Protein 7M95 (pdb70)

Organism: Bos taurus (NCBI:txid9913)

GO terms:
  GO:0015485 cholesterol binding (F, IDA)

Radius of gyration: 21.33 Å; Cα contacts (8 Å, |Δi|>4): 398; chains: 2; bounding box: 58×34×54 Å

Secondary structure (DSSP, 8-state):
-HHHHHHHHHHHHHHHHHHHHHHTGGGTTS-GGGS-HHHHHHHHHHHHHHT-SSSSS--HHHHHHHHHIIIIIHHHHHHHHHHHHH---GGGHHHHHHHHHHHHHHHHHHHHHHHHS--SS-TTTTT-S--SHHHHHHHHHHHTHHHHHHHHHHHHHHH-STT-/----HHHHHHHHHHHHHHHHHHHHHHTGGGGTS-GGGS-HHHHHHHHHHHHHHT-SSSSS--HHHHHHHHHIIIIIHHHHHHHHHHHHH---GGGHHHHHHHHHHHHHHHHHHHHHHHHS--STTSTTTT-S--SHHHHHHHHHHHTHHHHHHHHHHHHHHH-TTT-

Structure (mmCIF, N/CA/C/O backbone):
data_7M95
#
_entry.id   7M95
#
_cell.length_a   55.368
_cell.length_b   61.539
_cell.length_c   110.411
_cell.angle_alpha   90.000
_cell.angle_beta   90.000
_cell.angle_gamma   90.000
#
_symmetry.space_group_name_H-M   'P 21 21 21'
#
loop_
_entity.id
_entity.type
_entity.pdbx_description
1 polymer 'Sigma intracellular receptor 2'
2 non-polymer 3-[1-(3-phenylpropyl)-1,2,3,6-tetrahydropyridin-4-yl]-1H-pyrrolo[2,3-b]pyridine
3 non-polymer CHOLESTEROL
4 non-polymer '(2R)-2,3-dihydroxypropyl (9Z)-octadec-9-enoate'
5 water water
#
loop_
_atom_site.group_PDB
_atom_site.id
_atom_site.type_symbol
_atom_site.label_atom_id
_atom_site.label_alt_id
_atom_site.label_comp_id
_atom_site.label_asym_id
_atom_site.label_entity_id
_atom_site.label_seq_id
_atom_site.pdbx_PDB_ins_code
_atom_site.Cartn_x
_atom_site.Cartn_y
_atom_site.Cartn_z
_atom_site.occupancy
_atom_site.B_iso_or_equiv
_atom_site.auth_seq_id
_atom_site.auth_comp_id
_atom_site.auth_asym_id
_atom_site.auth_atom_id
_atom_site.pdbx_PDB_model_num
ATOM 1 N N . GLY A 1 11 ? -10.08468 0.66631 46.67030 1.000 56.98785 5 GLY A N 1
ATOM 2 C CA . GLY A 1 11 ? -8.69220 0.30612 46.86430 1.000 65.31721 5 GLY A CA 1
ATOM 3 C C . GLY A 1 11 ? -7.89639 0.33017 45.57471 1.000 63.92204 5 GLY A C 1
ATOM 4 O O . GLY A 1 11 ? -8.06352 -0.53753 44.71645 1.000 72.16892 5 GLY A O 1
ATOM 5 N N . ALA A 1 12 ? -7.01841 1.32705 45.44669 1.000 63.22813 6 ALA A N 1
ATOM 6 C CA . ALA A 1 12 ? -6.28020 1.51777 44.20207 1.000 67.10540 6 ALA A CA 1
ATOM 7 C C . ALA A 1 12 ? -5.37334 0.33212 43.90217 1.000 65.15538 6 ALA A C 1
ATOM 8 O O . ALA A 1 12 ? -5.18844 -0.03685 42.73590 1.000 60.50373 6 ALA A O 1
ATOM 10 N N . ARG A 1 13 ? -4.79361 -0.27798 44.93913 1.000 62.27305 7 ARG A N 1
ATOM 11 C CA . ARG A 1 13 ? -3.99942 -1.48379 44.73023 1.000 64.26277 7 ARG A CA 1
ATOM 12 C C . ARG A 1 13 ? -4.86245 -2.60445 44.17502 1.000 62.25635 7 ARG A C 1
ATOM 13 O O . ARG A 1 13 ? -4.45598 -3.31890 43.25170 1.000 58.66638 7 ARG A O 1
ATOM 18 N N . ARG A 1 14 ? -6.06794 -2.76174 44.72272 1.000 61.23736 8 ARG A N 1
ATOM 19 C CA . ARG A 1 14 ? -6.97009 -3.80650 44.26026 1.000 57.91104 8 ARG A CA 1
ATOM 20 C C . ARG A 1 14 ? -7.53342 -3.48930 42.88001 1.000 53.37688 8 ARG A C 1
ATOM 21 O O . ARG A 1 14 ? -7.87035 -4.40531 42.12106 1.000 55.09559 8 ARG A O 1
ATOM 29 N N . GLY A 1 15 ? -7.66341 -2.20432 42.54589 1.000 51.38879 9 GLY A N 1
ATOM 30 C CA . GLY A 1 15 ? -8.16182 -1.84401 41.22916 1.000 50.24407 9 GLY A CA 1
ATOM 31 C C . GLY A 1 15 ? -7.20529 -2.23617 40.12157 1.000 52.90289 9 GLY A C 1
ATOM 32 O O . GLY A 1 15 ? -7.62404 -2.73135 39.07201 1.000 48.85128 9 GLY A O 1
ATOM 33 N N . LEU A 1 16 ? -5.90534 -2.02514 40.33777 1.000 48.21568 10 LEU A N 1
ATOM 34 C CA . LEU A 1 16 ? -4.91598 -2.46260 39.36055 1.000 45.43497 10 LEU A CA 1
ATOM 35 C C . LEU A 1 16 ? -4.88618 -3.98235 39.26187 1.000 46.39411 10 LEU A C 1
ATOM 36 O O . LEU A 1 16 ? -4.74727 -4.53770 38.16584 1.000 46.43116 10 LEU A O 1
ATOM 41 N N . GLU A 1 17 ? -5.03362 -4.67382 40.39682 1.000 43.98308 11 GLU A N 1
ATOM 42 C CA . GLU A 1 17 ? -5.00515 -6.13201 40.38716 1.000 44.91552 11 GLU A CA 1
ATOM 43 C C . GLU A 1 17 ? -6.19412 -6.70891 39.62992 1.000 48.99486 11 GLU A C 1
ATOM 44 O O . GLU A 1 17 ? -6.05779 -7.71803 38.92869 1.000 48.24232 11 GLU A O 1
ATOM 50 N N . TRP A 1 18 ? -7.37096 -6.09180 39.75965 1.000 51.86611 12 TRP A N 1
ATOM 51 C CA . TRP A 1 18 ? -8.50809 -6.52607 38.95256 1.000 51.67821 12 TRP A CA 1
ATOM 52 C C . TRP A 1 18 ? -8.27231 -6.24139 37.47455 1.000 49.28117 12 TRP A C 1
ATOM 53 O O . TRP A 1 18 ? -8.60906 -7.06481 36.61685 1.000 51.05911 12 TRP A O 1
ATOM 64 N N . PHE A 1 19 ? -7.68650 -5.08317 37.15945 1.000 48.47871 13 PHE A N 1
ATOM 65 C CA . PHE A 1 19 ? -7.34203 -4.77405 35.77487 1.000 52.80677 13 PHE A CA 1
ATOM 66 C C . PHE A 1 19 ? -6.33278 -5.77533 35.22404 1.000 47.35533 13 PHE A C 1
ATOM 67 O O . PHE A 1 19 ? -6.51409 -6.32111 34.12726 1.000 47.79136 13 PHE A O 1
ATOM 75 N N . LEU A 1 20 ? -5.25492 -6.03052 35.97294 1.000 44.99410 14 LEU A N 1
ATOM 76 C CA . LEU A 1 20 ? -4.27212 -7.02071 35.54133 1.000 47.34031 14 LEU A CA 1
ATOM 77 C C . LEU A 1 20 ? -4.90071 -8.40366 35.42138 1.000 43.66368 14 LEU A C 1
ATOM 78 O O . LEU A 1 20 ? -4.54923 -9.17606 34.52103 1.000 41.01036 14 LEU A O 1
ATOM 83 N N . GLY A 1 21 ? -5.84849 -8.72243 36.30779 1.000 43.13042 15 GLY A N 1
ATOM 84 C CA . GLY A 1 21 ? -6.53944 -9.99901 36.21265 1.000 41.26892 15 GLY A CA 1
ATOM 85 C C . GLY A 1 21 ? -7.30131 -10.15074 34.91109 1.000 42.54933 15 GLY A C 1
ATOM 86 O O . GLY A 1 21 ? -7.22729 -11.19006 34.25247 1.000 43.62729 15 GLY A O 1
ATOM 87 N N . PHE A 1 22 ? -8.04614 -9.11335 34.52220 1.000 39.45988 16 PHE A N 1
ATOM 88 C CA . PHE A 1 22 ? -8.77480 -9.16024 33.25665 1.000 40.89971 16 PHE A CA 1
ATOM 89 C C . PHE A 1 22 ? -7.85230 -9.02861 32.04891 1.000 38.73181 16 PHE A C 1
ATOM 90 O O . PHE A 1 22 ? -8.21627 -9.47806 30.95826 1.000 39.74669 16 PHE A O 1
ATOM 98 N N . TYR A 1 23 ? -6.67966 -8.40904 32.21650 1.000 35.40692 17 TYR A N 1
ATOM 99 C CA . TYR A 1 23 ? -5.68857 -8.38885 31.14459 1.000 39.48789 17 TYR A CA 1
ATOM 100 C C . TYR A 1 23 ? -5.20673 -9.79947 30.81642 1.000 38.08628 17 TYR A C 1
ATOM 101 O O . TYR A 1 23 ? -5.16980 -10.19933 29.64595 1.000 42.90366 17 TYR A O 1
ATOM 110 N N . PHE A 1 24 ? -4.84680 -10.57428 31.84395 1.000 36.28596 18 PHE A N 1
ATOM 111 C CA . PHE A 1 24 ? -4.32230 -11.91507 31.61047 1.000 37.97181 18 PHE A CA 1
ATOM 112 C C . PHE A 1 24 ? -5.41271 -12.88732 31.18239 1.000 41.48060 18 PHE A C 1
ATOM 113 O O . PHE A 1 24 ? -5.14487 -13.81465 30.40940 1.000 38.07028 18 PHE A O 1
ATOM 121 N N . LEU A 1 25 ? -6.64076 -12.69656 31.65973 1.000 40.44800 19 LEU A N 1
ATOM 122 C CA . LEU A 1 25 ? -7.72922 -13.57043 31.23571 1.000 44.32765 19 LEU A CA 1
ATOM 123 C C . LEU A 1 25 ? -8.06010 -13.34533 29.76636 1.000 45.24405 19 LEU A C 1
ATOM 124 O O . LEU A 1 25 ? -8.21276 -14.30276 28.99741 1.000 44.53667 19 LEU A O 1
ATOM 129 N N . SER A 1 26 ? -8.15994 -12.07854 29.35780 1.000 39.84487 20 SER A N 1
ATOM 130 C CA . SER A 1 26 ? -8.48711 -11.76689 27.97253 1.000 43.26385 20 SER A CA 1
ATOM 131 C C . SER A 1 26 ? -7.36456 -12.17112 27.02841 1.000 45.28471 20 SER A C 1
ATOM 132 O O . SER A 1 26 ? -7.61188 -12.41887 25.84332 1.000 46.42198 20 SER A O 1
ATOM 135 N N . HIS A 1 27 ? -6.12975 -12.24162 27.53513 1.000 39.31270 21 HIS A N 1
ATOM 136 C CA . HIS A 1 27 ? -4.99245 -12.57444 26.68698 1.000 41.37597 21 HIS A CA 1
ATOM 137 C C . HIS A 1 27 ? -5.11384 -13.98150 26.12396 1.000 42.15100 21 HIS A C 1
ATOM 138 O O . HIS A 1 27 ? -4.67440 -14.23443 24.99659 1.000 41.29600 21 HIS A O 1
ATOM 145 N N . ILE A 1 28 ? -5.71258 -14.89784 26.88100 1.000 39.44653 22 ILE A N 1
ATOM 146 C CA . ILE A 1 28 ? -5.80843 -16.30238 26.49045 1.000 39.29164 22 ILE A CA 1
ATOM 147 C C . ILE A 1 28 ? -6.55305 -16.43310 25.16023 1.000 45.00879 22 ILE A C 1
ATOM 148 O O . ILE A 1 28 ? -5.96720 -16.95188 24.20149 1.000 42.48829 22 ILE A O 1
ATOM 153 N N . PRO A 1 29 ? -7.80618 -15.97137 25.02354 1.000 44.65680 23 PRO A N 1
ATOM 154 C CA . PRO A 1 29 ? -8.44348 -16.05526 23.69850 1.000 42.87419 23 PRO A CA 1
ATOM 155 C C . PRO A 1 29 ? -7.75231 -15.22105 22.63233 1.000 44.64339 23 PRO A C 1
ATOM 156 O O . PRO A 1 29 ? -7.72811 -15.63496 21.46456 1.000 45.24693 23 PRO A O 1
ATOM 160 N N . ILE A 1 30 ? -7.18908 -14.06152 22.99120 1.000 39.02259 24 ILE A N 1
ATOM 161 C CA . ILE A 1 30 ? -6.50822 -13.23052 21.99713 1.000 41.02672 24 ILE A CA 1
ATOM 162 C C . ILE A 1 30 ? -5.31148 -13.96630 21.42073 1.000 41.40074 24 ILE A C 1
ATOM 163 O O . ILE A 1 30 ? -5.03500 -13.88857 20.21851 1.000 41.03859 24 ILE A O 1
ATOM 168 N N . THR A 1 31 ? -4.57754 -14.69939 22.26221 1.000 40.33924 25 THR A N 1
ATOM 169 C CA . THR A 1 31 ? -3.42817 -15.44892 21.77186 1.000 44.35936 25 THR A CA 1
ATOM 170 C C . THR A 1 31 ? -3.86693 -16.62477 20.90481 1.000 45.07516 25 THR A C 1
ATOM 171 O O . THR A 1 31 ? -3.36267 -16.81082 19.79085 1.000 46.18029 25 THR A O 1
ATOM 175 N N . LEU A 1 32 ? -4.82634 -17.41736 21.38937 1.000 43.99064 26 LEU A N 1
ATOM 176 C CA . LEU A 1 32 ? -5.16343 -18.66399 20.71105 1.000 45.70744 26 LEU A CA 1
ATOM 177 C C . LEU A 1 32 ? -5.94042 -18.42340 19.42017 1.000 43.15317 26 LEU A C 1
ATOM 178 O O . LEU A 1 32 ? -5.72002 -19.11879 18.42141 1.000 44.27848 26 LEU A O 1
ATOM 183 N N . LEU A 1 33 ? -6.84954 -17.45245 19.41136 1.000 41.40423 27 LEU A N 1
ATOM 184 C CA . LEU A 1 33 ? -7.73930 -17.27722 18.27249 1.000 42.69541 27 LEU A CA 1
ATOM 185 C C . LEU A 1 33 ? -7.25902 -16.22816 17.27622 1.000 43.14553 27 LEU A C 1
ATOM 186 O O . LEU A 1 33 ? -7.81938 -16.14864 16.17913 1.000 49.72713 27 LEU A O 1
ATOM 191 N N . MET A 1 34 ? -6.23580 -15.44077 17.60860 1.000 44.38562 28 MET A N 1
ATOM 192 C CA . MET A 1 34 ? -5.85993 -14.33576 16.73415 1.000 49.37884 28 MET A CA 1
ATOM 193 C C . MET A 1 34 ? -4.35520 -14.23634 16.51209 1.000 48.75127 28 MET A C 1
ATOM 194 O O . MET A 1 34 ? -3.89580 -14.21030 15.36609 1.000 51.22486 28 MET A O 1
ATOM 199 N N . ASP A 1 35 ? -3.57435 -14.17788 17.59506 1.000 44.91349 29 ASP A N 1
ATOM 200 C CA . ASP A 1 35 ? -2.13806 -13.93579 17.45262 1.000 45.78743 29 ASP A CA 1
ATOM 201 C C . ASP A 1 35 ? -1.41836 -15.10757 16.79624 1.000 45.51842 29 ASP A C 1
ATOM 202 O O . ASP A 1 35 ? -0.42950 -14.90255 16.08429 1.000 47.18790 29 ASP A O 1
ATOM 207 N N . LEU A 1 36 ? -1.89304 -16.33336 17.01471 1.000 47.31198 30 LEU A N 1
ATOM 208 C CA . LEU A 1 36 ? -1.19273 -17.52910 16.56017 1.000 47.47776 30 LEU A CA 1
ATOM 209 C C . LEU A 1 36 ? -1.69363 -18.03828 15.21738 1.000 48.72910 30 LEU A C 1
ATOM 210 O O . LEU A 1 36 ? -1.46419 -19.20622 14.88227 1.000 48.24273 30 LEU A O 1
ATOM 215 N N . GLN A 1 37 ? -2.36774 -17.18878 14.43561 1.000 51.11741 31 GLN A N 1
ATOM 216 C CA . GLN A 1 37 ? -2.84094 -17.61780 13.12046 1.000 50.53534 31 GLN A CA 1
ATOM 217 C C . GLN A 1 37 ? -1.67929 -17.94695 12.18955 1.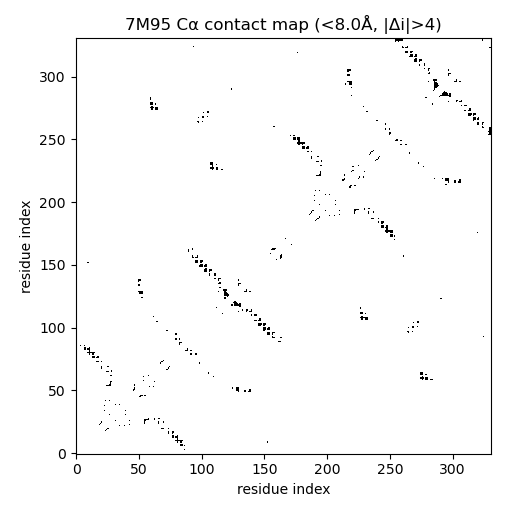000 49.70227 31 GLN A C 1
ATOM 218 O O . GLN A 1 37 ? -1.80855 -18.81299 11.31895 1.000 62.73856 31 GLN A O 1
ATOM 224 N N . GLY A 1 38 ? -0.53809 -17.27082 12.35472 1.000 46.71028 32 GLY A N 1
ATOM 225 C CA . GLY A 1 38 ? 0.59408 -17.53230 11.48736 1.000 48.91067 32 GLY A CA 1
ATOM 226 C C . GLY A 1 38 ? 1.43550 -18.71024 11.92541 1.000 55.83782 32 GLY A C 1
ATOM 227 O O . GLY A 1 38 ? 2.10724 -19.33479 11.09893 1.000 59.01609 32 GLY A O 1
ATOM 228 N N . VAL A 1 39 ? 1.41633 -19.03073 13.21648 1.000 55.58515 33 VAL A N 1
ATOM 229 C CA . VAL A 1 39 ? 2.20547 -20.14693 13.73268 1.000 58.02471 33 VAL A CA 1
ATOM 230 C C . VAL A 1 39 ? 1.42696 -21.45539 13.65254 1.000 56.54081 33 VAL A C 1
ATOM 231 O O . VAL A 1 39 ? 1.98209 -22.49385 13.28069 1.000 58.28410 33 VAL A O 1
ATOM 235 N N . LEU A 1 40 ? 0.13810 -21.42836 13.98711 1.000 55.70998 34 LEU A N 1
ATOM 236 C CA . LEU A 1 40 ? -0.67725 -22.63335 14.04191 1.000 55.36979 34 LEU A CA 1
ATOM 237 C C . LEU A 1 40 ? -1.35112 -22.90070 12.69815 1.000 58.34891 34 LEU A C 1
ATOM 238 O O . LEU A 1 40 ? -1.50660 -21.99537 11.87421 1.000 65.30931 34 LEU A O 1
ATOM 243 N N . PRO A 1 41 ? -1.74888 -24.14821 12.44429 1.000 56.11031 35 PRO A N 1
ATOM 244 C CA . PRO A 1 41 ? -2.25724 -24.50391 11.11313 1.000 48.73912 35 PRO A CA 1
ATOM 245 C C . PRO A 1 41 ? -3.64621 -23.95221 10.83106 1.000 50.90317 35 PRO A C 1
ATOM 246 O O . PRO A 1 41 ? -4.48908 -23.81433 11.72146 1.000 50.91336 35 PRO A O 1
ATOM 250 N N . ARG A 1 42 ? -3.87673 -23.66609 9.54504 1.000 57.64971 36 ARG A N 1
ATOM 251 C CA . ARG A 1 42 ? -5.13268 -23.06809 9.09770 1.000 53.86815 36 ARG A CA 1
ATOM 252 C C . ARG A 1 42 ? -6.33130 -23.93918 9.44547 1.000 57.99520 36 ARG A C 1
ATOM 253 O O . ARG A 1 42 ? -7.35693 -23.43562 9.91741 1.000 56.44759 36 ARG A O 1
ATOM 261 N N . ASP A 1 43 ? -6.22009 -25.25124 9.22408 1.000 61.58278 37 ASP A N 1
ATOM 262 C CA . ASP A 1 43 ? -7.37376 -26.13126 9.37957 1.000 58.64937 37 ASP A CA 1
ATOM 263 C C . ASP A 1 43 ? -7.82769 -26.25613 10.83024 1.000 58.83138 37 ASP A C 1
ATOM 264 O O . ASP A 1 43 ? -8.95856 -26.68900 11.07550 1.000 55.02102 37 ASP A O 1
ATOM 269 N N . LEU A 1 44 ? -6.97597 -25.89488 11.79548 1.000 53.17818 38 LEU A N 1
ATOM 270 C CA . LEU A 1 44 ? -7.42408 -25.83057 13.18549 1.000 51.10219 38 LEU A CA 1
ATOM 271 C C . LEU A 1 44 ? -8.52115 -24.79315 13.37567 1.000 50.65069 38 LEU A C 1
ATOM 272 O O . LEU A 1 44 ? -9.37017 -24.93956 14.26137 1.000 50.32737 38 LEU A O 1
ATOM 277 N N . TYR A 1 45 ? -8.51235 -23.74221 12.57270 1.000 46.53896 39 TYR A N 1
ATOM 278 C CA . TYR A 1 45 ? -9.43450 -22.64386 12.79709 1.000 48.99310 39 TYR A CA 1
ATOM 279 C C . TYR A 1 45 ? -10.65437 -22.77308 11.89995 1.000 52.12099 39 TYR A C 1
ATOM 280 O O . TYR A 1 45 ? -10.51082 -23.06280 10.70316 1.000 51.57061 39 TYR A O 1
ATOM 289 N N . PRO A 1 46 ? -11.85535 -22.56645 12.43529 1.000 49.85723 40 PRO A N 1
ATOM 290 C CA . PRO A 1 46 ? -13.04793 -22.53875 11.58209 1.000 49.72902 40 PRO A CA 1
ATOM 291 C C . PRO A 1 46 ? -12.99487 -21.37379 10.60621 1.000 60.61325 40 PRO A C 1
ATOM 292 O O . PRO A 1 46 ? -12.24300 -20.41058 10.78099 1.000 59.75568 40 PRO A O 1
ATOM 296 N N . VAL A 1 47 ? -13.81778 -21.47472 9.56024 1.000 55.67893 41 VAL A N 1
ATOM 297 C CA . VAL A 1 47 ? -13.80905 -20.47027 8.50268 1.000 54.62782 41 VAL A CA 1
ATOM 298 C C . VAL A 1 47 ? -14.24540 -19.10887 9.03207 1.000 56.56616 41 VAL A C 1
ATOM 299 O O . VAL A 1 47 ? -13.75863 -18.06823 8.56905 1.000 57.38355 41 VAL A O 1
ATOM 303 N N . GLU A 1 48 ? -15.15889 -19.08418 10.00824 1.000 54.17697 42 GLU A N 1
ATOM 304 C CA . GLU A 1 48 ? -15.60764 -17.80894 10.55766 1.000 56.94303 42 GLU A CA 1
ATOM 305 C C . GLU A 1 48 ? -14.49277 -17.12592 11.33543 1.000 52.02241 42 GLU A C 1
ATOM 306 O O . GLU A 1 48 ? -14.38057 -15.89494 11.32191 1.000 55.92063 42 GLU A O 1
ATOM 312 N N . LEU A 1 49 ? -13.66312 -17.90923 12.02578 1.000 48.16356 43 LEU A N 1
ATOM 313 C CA . LEU A 1 49 ? -12.52247 -17.33115 12.72297 1.000 52.35412 43 LEU A CA 1
ATOM 314 C C . LEU A 1 49 ? -11.43809 -16.91178 11.74074 1.000 45.95793 43 LEU A C 1
ATOM 315 O O . LEU A 1 49 ? -10.75337 -15.90782 11.95932 1.000 51.01557 43 LEU A O 1
ATOM 320 N N . ARG A 1 50 ? -11.26605 -17.66790 10.65323 1.000 47.64612 44 ARG A N 1
ATOM 321 C CA . ARG A 1 50 ? -10.27289 -17.29082 9.65524 1.000 46.97474 44 ARG A CA 1
ATOM 322 C C . ARG A 1 50 ? -10.67941 -16.02350 8.91776 1.000 47.52378 44 ARG A C 1
ATOM 323 O O . ARG A 1 50 ? -9.81885 -15.21077 8.55925 1.000 49.69970 44 ARG A O 1
ATOM 331 N N . ASN A 1 51 ? -11.98052 -15.83345 8.68237 1.000 43.10559 45 ASN A N 1
ATOM 332 C CA . ASN A 1 51 ? -12.43939 -14.59561 8.05808 1.000 48.23840 45 ASN A CA 1
ATOM 333 C C . ASN A 1 51 ? -12.31548 -13.41104 9.01088 1.000 48.10421 45 ASN A C 1
ATOM 334 O O . ASN A 1 51 ? -12.04036 -12.28847 8.57118 1.000 46.34200 45 ASN A O 1
ATOM 339 N N . LEU A 1 52 ? -12.51949 -13.63709 10.31078 1.000 45.55622 46 LEU A N 1
ATOM 340 C CA . LEU A 1 52 ? -12.30581 -12.57661 11.29052 1.000 46.67984 46 LEU A CA 1
ATOM 341 C C . LEU A 1 52 ? -10.84400 -12.15510 11.33004 1.000 45.17639 46 LEU A C 1
ATOM 342 O O . LEU A 1 52 ? -10.53458 -10.95983 11.40569 1.000 43.13788 46 LEU A O 1
ATOM 347 N N . GLN A 1 53 ? -9.93109 -13.12919 11.28723 1.000 39.23041 47 GLN A N 1
ATOM 348 C CA . GLN A 1 53 ? -8.51093 -12.81671 11.19735 1.000 44.07506 47 GLN A CA 1
ATOM 349 C C . GLN A 1 53 ? -8.20533 -12.01926 9.93499 1.000 49.10112 47 GLN A C 1
ATOM 350 O O . GLN A 1 53 ? -7.38572 -11.09432 9.95732 1.000 46.32265 47 GLN A O 1
ATOM 356 N N . GLN A 1 54 ? -8.86893 -12.34931 8.82439 1.000 45.49965 48 GLN A N 1
ATOM 357 C CA . GLN A 1 54 ? -8.65590 -11.58705 7.59932 1.000 50.07934 48 GLN A CA 1
ATOM 358 C C . GLN A 1 54 ? -9.19789 -10.16858 7.72144 1.000 49.48914 48 GLN A C 1
ATOM 359 O O . GLN A 1 54 ? -8.64238 -9.23961 7.12244 1.000 53.23534 48 GLN A O 1
ATOM 365 N N . TRP A 1 55 ? -10.29023 -9.98173 8.46665 1.000 45.25963 49 TRP A N 1
ATOM 366 C CA . TRP A 1 55 ? -10.79431 -8.63187 8.70133 1.000 51.54300 49 TRP A CA 1
ATOM 367 C C . TRP A 1 55 ? -9.78383 -7.79388 9.47198 1.000 48.10313 49 TRP A C 1
ATOM 368 O O . TRP A 1 55 ? -9.57095 -6.62085 9.15315 1.000 52.03471 49 TRP A O 1
ATOM 379 N N . TYR A 1 56 ? -9.14739 -8.37653 10.49055 1.000 42.04272 50 TYR A N 1
ATOM 380 C CA . TYR A 1 56 ? -8.13042 -7.63505 11.22492 1.000 42.49455 50 TYR A CA 1
ATOM 381 C C . TYR A 1 56 ? -6.95611 -7.27095 10.33090 1.000 43.20795 50 TYR A C 1
ATOM 382 O O . TYR A 1 56 ? -6.48339 -6.12892 10.34466 1.000 43.55741 50 TYR A O 1
ATOM 391 N N . ILE A 1 57 ? -6.45324 -8.23861 9.55528 1.000 44.32756 51 ILE A N 1
ATOM 392 C CA . ILE A 1 57 ? -5.26784 -8.00340 8.73318 1.000 48.66487 51 ILE A CA 1
ATOM 393 C C . ILE A 1 57 ? -5.51581 -6.88638 7.72919 1.000 47.77776 51 ILE A C 1
ATOM 394 O O . ILE A 1 57 ? -4.63854 -6.05146 7.47510 1.000 50.00297 51 ILE A O 1
ATOM 399 N N . GLU A 1 58 ? -6.71446 -6.84839 7.14121 1.000 46.66265 52 GLU A N 1
ATOM 400 C CA . GLU A 1 58 ? -7.00076 -5.87173 6.09483 1.000 46.97809 52 GLU A CA 1
ATOM 401 C C . GLU A 1 58 ? -7.38704 -4.51344 6.67279 1.000 44.65635 52 GLU A C 1
ATOM 402 O O . GLU A 1 58 ? -6.95993 -3.47587 6.15534 1.000 51.47255 52 GLU A O 1
ATOM 408 N N . GLU A 1 59 ? -8.19026 -4.49649 7.74094 1.000 48.24235 53 GLU A N 1
ATOM 409 C CA . GLU A 1 59 ? -8.58819 -3.22542 8.34594 1.000 50.00475 53 GLU A CA 1
ATOM 410 C C . GLU A 1 59 ? -7.39292 -2.48837 8.93908 1.000 46.52148 53 GLU A C 1
ATOM 411 O O . GLU A 1 59 ? -7.25350 -1.27382 8.75910 1.000 56.56838 53 GLU A O 1
ATOM 417 N N . PHE A 1 60 ? -6.52064 -3.20264 9.64710 1.000 45.10526 54 PHE A N 1
ATOM 418 C CA . PHE A 1 60 ? -5.39999 -2.58585 10.33931 1.000 45.96185 54 PHE A CA 1
ATOM 419 C C . PHE A 1 60 ? -4.10493 -2.64772 9.54288 1.000 41.72728 54 PHE A C 1
ATOM 420 O O . PHE A 1 60 ? -3.08488 -2.12342 10.00349 1.000 44.06286 54 PHE A O 1
ATOM 428 N N . LYS A 1 61 ? -4.12340 -3.26776 8.36158 1.000 40.60662 55 LYS A N 1
ATOM 429 C CA . LYS A 1 61 ? -2.95513 -3.33422 7.48194 1.000 42.39808 55 LYS A CA 1
ATOM 430 C C . LYS A 1 61 ? -1.75102 -3.93435 8.20861 1.000 38.86062 55 LYS A C 1
ATOM 431 O O . LYS A 1 61 ? -0.62914 -3.43640 8.10516 1.000 37.25984 55 LYS A O 1
ATOM 437 N N . ASP A 1 62 ? -1.98836 -5.01899 8.94331 1.000 40.02252 56 ASP A N 1
ATOM 438 C CA . ASP A 1 62 ? -0.93185 -5.67715 9.71498 1.000 43.00500 56 ASP A CA 1
ATOM 439 C C . ASP A 1 62 ? -0.08470 -6.54728 8.79591 1.000 44.27821 56 ASP A C 1
ATOM 440 O O . ASP A 1 62 ? -0.60657 -7.50009 8.20440 1.000 43.07116 56 ASP A O 1
ATOM 445 N N . PRO A 1 63 ? 1.21371 -6.28098 8.67360 1.000 39.23368 57 PRO A N 1
ATOM 446 C CA . PRO A 1 63 ? 2.04076 -7.02596 7.71500 1.000 46.21873 57 PRO A CA 1
ATOM 447 C C . PRO A 1 63 ? 2.77713 -8.21246 8.31575 1.000 43.74439 57 PRO A C 1
ATOM 448 O O . PRO A 1 63 ? 3.41045 -8.98121 7.58968 1.000 46.59530 57 PRO A O 1
ATOM 452 N N . LEU A 1 64 ? 2.69247 -8.38041 9.63243 1.000 45.05366 58 LEU A N 1
ATOM 453 C CA . LEU A 1 64 ? 3.50591 -9.35800 10.33759 1.000 46.26922 58 LEU A CA 1
ATOM 454 C C . LEU A 1 64 ? 2.73150 -10.56443 10.83940 1.000 51.13979 58 LEU A C 1
ATOM 455 O O . LEU A 1 64 ? 3.28615 -11.66046 10.85682 1.000 47.12137 58 LEU A O 1
ATOM 460 N N . LEU A 1 65 ? 1.47537 -10.39900 11.25500 1.000 50.94757 59 LEU A N 1
ATOM 461 C CA . LEU A 1 65 ? 0.81816 -11.44696 12.03144 1.000 49.02381 59 LEU A CA 1
ATOM 462 C C . LEU A 1 65 ? 0.40354 -12.63868 11.17233 1.000 47.58047 59 LEU A C 1
ATOM 463 O O . LEU A 1 65 ? 0.49658 -13.78799 11.62006 1.000 48.78735 59 LEU A O 1
ATOM 468 N N . GLN A 1 66 ? -0.07037 -12.39513 9.94722 1.000 51.04433 60 GLN A N 1
ATOM 469 C CA . GLN A 1 66 ? -0.58591 -13.49309 9.12760 1.000 49.80529 60 GLN A CA 1
ATOM 470 C C . GLN A 1 66 ? 0.53932 -14.34278 8.54017 1.000 52.54016 60 GLN A C 1
ATOM 471 O O . GLN A 1 66 ? 0.47460 -15.57621 8.59010 1.000 53.21054 60 GLN A O 1
ATOM 477 N N . THR A 1 67 ? 1.57303 -13.70982 7.97397 1.000 52.28294 61 THR A N 1
ATOM 478 C CA . THR A 1 67 ? 2.73441 -14.40378 7.41413 1.000 58.09721 61 THR A CA 1
ATOM 479 C C . THR A 1 67 ? 3.97250 -13.94602 8.17987 1.000 53.84153 61 THR A C 1
ATOM 480 O O . THR A 1 67 ? 4.73964 -13.10022 7.69131 1.000 60.89669 61 THR A O 1
ATOM 484 N N . PRO A 1 68 ? 4.21047 -14.49355 9.36570 1.000 49.27981 62 PRO A N 1
ATOM 485 C CA . PRO A 1 68 ? 5.22848 -13.92827 10.26011 1.000 47.14587 62 PRO A CA 1
ATOM 486 C C . PRO A 1 68 ? 6.63343 -14.15992 9.73599 1.000 51.52394 62 PRO A C 1
ATOM 487 O O . PRO A 1 68 ? 6.97029 -15.26729 9.28860 1.000 48.94467 62 PRO A O 1
ATOM 491 N N . PRO A 1 69 ? 7.48024 -13.13500 9.77001 1.000 52.58274 63 PRO A N 1
ATOM 492 C CA . PRO A 1 69 ? 8.91454 -13.35280 9.57398 1.000 42.81043 63 PRO A CA 1
ATOM 493 C C . PRO A 1 69 ? 9.49605 -14.16570 10.71956 1.000 41.79081 63 PRO A C 1
ATOM 494 O O . PRO A 1 69 ? 8.90587 -14.29355 11.79565 1.000 45.17770 63 PRO A O 1
ATOM 498 N N . ALA A 1 70 ? 10.68778 -14.71573 10.46908 1.000 42.62899 64 ALA A N 1
ATOM 499 C CA . ALA A 1 70 ? 11.28682 -15.65671 11.41323 1.000 42.36674 64 ALA A CA 1
ATOM 500 C C . ALA A 1 70 ? 11.46519 -15.03509 12.79242 1.000 44.00980 64 ALA A C 1
ATOM 501 O O . ALA A 1 70 ? 11.23199 -15.69721 13.80985 1.000 44.54080 64 ALA A O 1
ATOM 503 N N . TRP A 1 71 ? 11.85267 -13.75648 12.85142 1.000 43.86272 65 TRP A N 1
ATOM 504 C CA . TRP A 1 71 ? 12.06970 -13.12268 14.14827 1.000 39.27003 65 TRP A CA 1
ATOM 505 C C . TRP A 1 71 ? 10.75465 -12.93434 14.89467 1.000 40.16309 65 TRP A C 1
ATOM 506 O O . TRP A 1 71 ? 10.68936 -13.13798 16.11217 1.000 42.77302 65 TRP A O 1
ATOM 517 N N . PHE A 1 72 ? 9.69036 -12.55926 14.18049 1.000 38.62476 66 PHE A N 1
ATOM 518 C CA . PHE A 1 72 ? 8.38502 -12.42348 14.81586 1.000 43.27941 66 PHE A CA 1
ATOM 519 C C . PHE A 1 72 ? 7.77478 -13.78230 15.13171 1.000 41.20860 66 PHE A C 1
ATOM 520 O O . PHE A 1 72 ? 7.09616 -13.93652 16.15633 1.000 46.70226 66 PHE A O 1
ATOM 528 N N . LYS A 1 73 ? 8.00608 -14.77659 14.27066 1.000 42.43365 67 LYS A N 1
ATOM 529 C CA . LYS A 1 73 ? 7.50670 -16.12606 14.53217 1.000 46.12169 67 LYS A CA 1
ATOM 530 C C . LYS A 1 73 ? 8.12776 -16.70973 15.79486 1.000 44.13742 67 LYS A C 1
ATOM 531 O O . LYS A 1 73 ? 7.44533 -17.38509 16.57382 1.000 42.76167 67 LYS A O 1
ATOM 537 N N . SER A 1 74 ? 9.42399 -16.46190 16.01587 1.000 40.69655 68 SER A N 1
ATOM 538 C CA . SER A 1 74 ? 10.06231 -16.92642 17.24476 1.000 42.43191 68 SER A CA 1
ATOM 539 C C . SER A 1 74 ? 9.39463 -16.31801 18.47029 1.000 43.60059 68 SER A C 1
ATOM 540 O O . SER A 1 74 ? 9.24929 -16.98272 19.50232 1.000 41.43083 68 SER A O 1
ATOM 543 N N . PHE A 1 75 ? 8.97358 -15.05264 18.37260 1.000 42.47613 69 PHE A N 1
ATOM 544 C CA . PHE A 1 75 ? 8.24246 -14.42848 19.46977 1.000 42.10454 69 PHE A CA 1
ATOM 545 C C . PHE A 1 75 ? 6.87463 -15.06591 19.65777 1.000 38.70509 69 PHE A C 1
ATOM 546 O O . PHE A 1 75 ? 6.41090 -15.23342 20.79238 1.000 42.46156 69 PHE A O 1
ATOM 554 N N . LEU A 1 76 ? 6.20139 -15.40207 18.55449 1.000 40.26775 70 LEU A N 1
ATOM 555 C CA . LEU A 1 76 ? 4.88119 -16.01912 18.65476 1.000 40.24797 70 LEU A CA 1
ATOM 556 C C . LEU A 1 76 ? 4.95837 -17.37504 19.33829 1.000 42.21869 70 LEU A C 1
ATOM 557 O O . LEU A 1 76 ? 4.07586 -17.73245 20.12830 1.000 45.87664 70 LEU A O 1
ATOM 562 N N . PHE A 1 77 ? 6.00627 -18.14850 19.04447 1.000 41.11053 71 PHE A N 1
ATOM 563 C CA . PHE A 1 77 ? 6.17953 -19.42106 19.73033 1.000 44.20116 71 PHE A CA 1
ATOM 564 C C . PHE A 1 77 ? 6.45266 -19.21196 21.21403 1.000 41.57879 71 PHE A C 1
ATOM 565 O O . PHE A 1 77 ? 5.99383 -19.99653 22.05174 1.000 43.54159 71 PHE A O 1
ATOM 573 N N . CYS A 1 78 ? 7.19053 -18.15255 21.56398 1.000 35.86981 72 CYS A N 1
ATOM 574 C CA . CYS A 1 78 ? 7.36065 -17.81396 22.97357 1.000 38.43212 72 CYS A CA 1
ATOM 575 C C . CYS A 1 78 ? 6.02737 -17.49540 23.62776 1.000 37.36325 72 CYS A C 1
ATOM 576 O O . CYS A 1 78 ? 5.83435 -17.77178 24.81742 1.000 42.81836 72 CYS A O 1
ATOM 579 N N . GLU A 1 79 ? 5.09719 -16.91043 22.87039 1.000 38.87033 73 GLU A N 1
ATOM 580 C CA . GLU A 1 79 ? 3.78492 -16.59056 23.42577 1.000 44.19901 73 GLU A CA 1
ATOM 581 C C . GLU A 1 79 ? 2.99274 -17.85816 23.72422 1.000 39.30774 73 GLU A C 1
ATOM 582 O O . GLU A 1 79 ? 2.24960 -17.91935 24.70953 1.000 34.67346 73 GLU A O 1
ATOM 588 N N . LEU A 1 80 ? 3.14810 -18.88417 22.88892 1.000 43.40007 74 LEU A N 1
ATOM 589 C CA . LEU A 1 80 ? 2.38931 -20.11314 23.07700 1.000 45.20928 74 LEU A CA 1
ATOM 590 C C . LEU A 1 80 ? 2.99712 -20.97189 24.18179 1.000 43.66961 74 LEU A C 1
ATOM 591 O O . LEU A 1 80 ? 2.27904 -21.50041 25.03887 1.000 42.52550 74 LEU A O 1
ATOM 596 N N . VAL A 1 81 ? 4.32236 -21.09867 24.18896 1.000 42.02160 75 VAL A N 1
ATOM 597 C CA . VAL A 1 81 ? 4.97075 -22.07994 25.05514 1.000 43.25163 75 VAL A CA 1
ATOM 598 C C . VAL A 1 81 ? 5.19935 -21.51869 26.45340 1.000 38.86657 75 VAL A C 1
ATOM 599 O O . VAL A 1 81 ? 5.05477 -22.23557 27.44978 1.000 42.80319 75 VAL A O 1
ATOM 603 N N . PHE A 1 82 ? 5.55126 -20.23880 26.56429 1.000 37.71550 76 PHE A N 1
ATOM 604 C CA . PHE A 1 82 ? 5.87383 -19.64932 27.85951 1.000 37.87463 76 PHE A CA 1
ATOM 605 C C . PHE A 1 82 ? 4.75572 -18.76382 28.38733 1.000 38.35325 76 PHE A C 1
ATOM 606 O O . PHE A 1 82 ? 4.29360 -18.95504 29.51657 1.000 45.75988 76 PHE A O 1
ATOM 614 N N . GLN A 1 83 ? 4.31260 -17.78629 27.59328 1.000 38.52101 77 GLN A N 1
ATOM 615 C CA . GLN A 1 83 ? 3.38873 -16.77727 28.10181 1.000 39.32689 77 GLN A CA 1
ATOM 616 C C . GLN A 1 83 ? 2.02016 -17.37109 28.39586 1.000 39.82337 77 GLN A C 1
ATOM 617 O O . GLN A 1 83 ? 1.44842 -17.14127 29.46875 1.000 42.08609 77 GLN A O 1
ATOM 623 N N . LEU A 1 84 ? 1.47186 -18.13437 27.44944 1.000 36.64893 78 LEU A N 1
ATOM 624 C CA . LEU A 1 84 ? 0.11010 -18.63985 27.59804 1.000 41.36739 78 LEU A CA 1
ATOM 625 C C . LEU A 1 84 ? -0.07943 -19.53295 28.82234 1.000 42.92392 78 LEU A C 1
ATOM 626 O O . LEU A 1 84 ? -1.12999 -19.41159 29.47691 1.000 40.42070 78 LEU A O 1
ATOM 631 N N . PRO A 1 85 ? 0.84437 -20.43389 29.18386 1.000 41.52336 79 PRO A N 1
ATOM 632 C CA . PRO A 1 85 ? 0.67533 -21.15448 30.45557 1.000 40.78712 79 PRO A CA 1
ATOM 633 C C . PRO A 1 85 ? 0.67552 -20.23328 31.66498 1.000 42.18457 79 PRO A C 1
ATOM 634 O O . PRO A 1 85 ? 0.09518 -20.57963 32.70179 1.000 43.37131 79 PRO A O 1
ATOM 638 N N . PHE A 1 86 ? 1.32784 -19.07159 31.56829 1.000 39.83997 80 PHE A N 1
ATOM 639 C CA . PHE A 1 86 ? 1.39637 -18.14843 32.69777 1.000 41.20452 80 PHE A CA 1
ATOM 640 C C . PHE A 1 86 ? 0.11111 -17.34702 32.85727 1.000 37.85057 80 PHE A C 1
ATOM 641 O O . PHE A 1 86 ? -0.22743 -16.94054 33.97554 1.000 37.20087 80 PHE A O 1
ATOM 649 N N . PHE A 1 87 ? -0.62039 -17.11682 31.76282 1.000 35.24433 81 PHE A N 1
ATOM 650 C CA . PHE A 1 87 ? -1.79890 -16.25885 31.79791 1.000 38.50526 81 PHE A CA 1
ATOM 651 C C . PHE A 1 87 ? -2.82895 -16.66445 32.85126 1.000 38.62025 81 PHE A C 1
ATOM 652 O O . PHE A 1 87 ? -3.22207 -15.80212 33.65353 1.000 39.10760 81 PHE A O 1
ATOM 660 N N . PRO A 1 88 ? -3.29416 -17.91955 32.93175 1.000 35.97405 82 PRO A N 1
ATOM 661 C CA . PRO A 1 88 ? -4.27616 -18.24922 33.97637 1.000 36.32442 82 PRO A CA 1
ATOM 662 C C . PRO A 1 88 ? -3.71436 -18.14952 35.37984 1.000 40.84768 82 PRO A C 1
ATOM 663 O O . PRO A 1 88 ? -4.43901 -17.75346 36.30440 1.000 41.15474 82 PRO A O 1
ATOM 667 N N . ILE A 1 89 ? -2.44230 -18.50981 35.57543 1.000 41.52554 83 ILE A N 1
ATOM 668 C CA . ILE A 1 89 ? -1.82705 -18.41555 36.89973 1.000 40.79471 83 ILE A CA 1
ATOM 669 C C . ILE A 1 89 ? -1.74536 -16.96255 37.34941 1.000 37.23444 83 ILE A C 1
ATOM 670 O O . ILE A 1 89 ? -1.99857 -16.64385 38.51634 1.000 37.30220 83 ILE A O 1
ATOM 675 N N . ALA A 1 90 ? -1.39811 -16.05882 36.42978 1.000 39.35321 84 ALA A N 1
ATOM 676 C CA . ALA A 1 90 ? -1.33159 -14.64542 36.77485 1.000 37.80690 84 ALA A CA 1
ATOM 677 C C . ALA A 1 90 ? -2.71778 -14.08067 37.04806 1.000 43.62378 84 ALA A C 1
ATOM 678 O O . ALA A 1 90 ? -2.90137 -13.29609 37.98726 1.000 45.01425 84 ALA A O 1
ATOM 680 N N . ALA A 1 91 ? -3.70445 -14.46568 36.23565 1.000 43.23912 85 ALA A N 1
ATOM 681 C CA . ALA A 1 91 ? -5.07104 -14.00843 36.46156 1.000 43.55771 85 ALA A CA 1
ATOM 682 C C . ALA A 1 91 ? -5.55516 -14.40773 37.84943 1.000 46.96519 85 ALA A C 1
ATOM 683 O O . ALA A 1 91 ? -6.09131 -13.57771 38.59277 1.000 43.83669 85 ALA A O 1
ATOM 685 N N . TYR A 1 92 ? -5.35214 -15.67401 38.22605 1.000 43.37289 86 TYR A N 1
ATOM 686 C CA . TYR A 1 92 ? -5.75306 -16.12462 39.55601 1.000 42.33063 86 TYR A CA 1
ATOM 687 C C . TYR A 1 92 ? -5.06300 -15.31332 40.64312 1.000 47.44811 86 TYR A C 1
ATOM 688 O O . TYR A 1 92 ? -5.70442 -14.86464 41.59933 1.000 48.59836 86 TYR A O 1
ATOM 697 N N . ALA A 1 93 ? -3.74806 -15.12416 40.51161 1.000 41.89304 87 ALA A N 1
ATOM 698 C CA . ALA A 1 93 ? -2.98285 -14.44548 41.54988 1.000 44.75714 87 ALA A CA 1
ATOM 699 C C . ALA A 1 93 ? -3.51514 -13.03992 41.79914 1.000 48.19259 87 ALA A C 1
ATOM 700 O O . ALA A 1 93 ? -3.71327 -12.63240 42.94943 1.000 52.03024 87 ALA A O 1
ATOM 702 N N . PHE A 1 94 ? -3.77547 -12.28940 40.73069 1.000 43.35615 88 PHE A N 1
ATOM 703 C CA . PHE A 1 94 ? -4.18334 -10.90418 40.90939 1.000 46.05241 88 PHE A CA 1
ATOM 704 C C . PHE A 1 94 ? -5.66915 -10.78535 41.22888 1.000 47.21677 88 PHE A C 1
ATOM 705 O O . PHE A 1 94 ? -6.06435 -9.91543 42.01379 1.000 47.44354 88 PHE A O 1
ATOM 713 N N . PHE A 1 95 ? -6.50296 -11.65403 40.65015 1.000 46.22621 89 PHE A N 1
ATOM 714 C CA . PHE A 1 95 ? -7.91191 -11.68408 41.03124 1.000 45.94013 89 PHE A CA 1
ATOM 715 C C . PHE A 1 95 ? -8.07286 -12.02320 42.50607 1.000 47.58980 89 PHE A C 1
ATOM 716 O O . PHE A 1 95 ? -8.96209 -11.48948 43.17970 1.000 55.72136 89 PHE A O 1
ATOM 724 N N . LYS A 1 96 ? -7.22943 -12.91733 43.02397 1.000 46.30415 90 LYS A N 1
ATOM 725 C CA . LYS A 1 96 ? -7.33830 -13.29926 44.42619 1.000 53.53060 90 LYS A CA 1
ATOM 726 C C . LYS A 1 96 ? -6.61141 -12.30960 45.32678 1.000 52.25725 90 LYS A C 1
ATOM 727 O O . LYS A 1 96 ? -7.07451 -12.01751 46.43570 1.000 51.66376 90 LYS A O 1
ATOM 733 N N . GLY A 1 97 ? -5.47960 -11.78207 44.86854 1.000 49.28816 91 GLY A N 1
ATOM 734 C CA . GLY A 1 97 ? -4.66610 -10.91252 45.69133 1.000 43.82644 91 GLY A CA 1
ATOM 735 C C . GLY A 1 97 ? -3.96588 -11.66525 46.80149 1.000 56.37291 91 GLY A C 1
ATOM 736 O O . GLY A 1 97 ? -4.28094 -12.83007 47.06743 1.000 58.95557 91 GLY A O 1
ATOM 737 N N . GLY A 1 98 ? -3.01400 -11.01348 47.46048 1.000 58.32406 92 GLY A N 1
ATOM 738 C CA . GLY A 1 98 ? -2.29011 -11.67836 48.52090 1.000 64.20125 92 GLY A CA 1
ATOM 739 C C . GLY A 1 98 ? -1.32467 -12.74535 48.06138 1.000 65.40123 92 GLY A C 1
ATOM 740 O O . GLY A 1 98 ? -0.98458 -13.63414 48.84555 1.000 60.93335 92 GLY A O 1
ATOM 741 N N . CYS A 1 99 ? -0.86181 -12.67938 46.81616 1.000 61.47583 93 CYS A N 1
ATOM 742 C CA . CYS A 1 99 ? 0.00257 -13.70665 46.23866 1.000 61.82158 93 CYS A CA 1
ATOM 743 C C . CYS A 1 99 ? 1.36901 -13.10554 45.92239 1.000 57.02059 93 CYS A C 1
ATOM 744 O O . CYS A 1 99 ? 1.70713 -12.84168 44.76717 1.000 54.58653 93 CYS A O 1
ATOM 747 N N . LYS A 1 100 ? 2.16661 -12.90820 46.97680 1.000 57.58731 94 LYS A N 1
ATOM 748 C CA . LYS A 1 100 ? 3.50798 -12.36245 46.80893 1.000 57.14938 94 LYS A CA 1
ATOM 749 C C . LYS A 1 100 ? 4.36115 -13.22310 45.88756 1.000 51.60867 94 LYS A C 1
ATOM 750 O O . LYS A 1 100 ? 5.29369 -12.71603 45.25269 1.000 53.99752 94 LYS A O 1
ATOM 754 N N . TRP A 1 101 ? 4.05087 -14.51591 45.78790 1.000 49.94169 95 TRP A N 1
ATOM 755 C CA . TRP A 1 101 ? 4.84736 -15.43492 44.98768 1.000 50.96673 95 TRP A CA 1
ATOM 756 C C . TRP A 1 101 ? 4.77573 -15.14882 43.49451 1.000 50.11813 95 TRP A C 1
ATOM 757 O O . TRP A 1 101 ? 5.53281 -15.75662 42.72995 1.000 50.03088 95 TRP A O 1
ATOM 768 N N . ILE A 1 102 ? 3.89034 -14.25057 43.05648 1.000 47.01250 96 ILE A N 1
ATOM 769 C CA . ILE A 1 102 ? 3.78698 -13.93865 41.63286 1.000 44.82685 96 ILE A CA 1
ATOM 770 C C . ILE A 1 102 ? 4.80298 -12.89722 41.18676 1.000 40.24724 96 ILE A C 1
ATOM 771 O O . ILE A 1 102 ? 4.98917 -12.70764 39.97761 1.000 42.38381 96 ILE A O 1
ATOM 776 N N . ARG A 1 103 ? 5.49642 -12.24826 42.12794 1.000 40.31450 97 ARG A N 1
ATOM 777 C CA . ARG A 1 103 ? 6.34149 -11.10051 41.80281 1.000 49.32171 97 ARG A CA 1
ATOM 778 C C . ARG A 1 103 ? 7.43259 -11.45224 40.79722 1.000 42.51009 97 ARG A C 1
ATOM 779 O O . ARG A 1 103 ? 7.44100 -10.94033 39.67070 1.000 38.86733 97 ARG A O 1
ATOM 787 N N . THR A 1 104 ? 8.37975 -12.30571 41.19278 1.000 41.87775 98 THR A N 1
ATOM 788 C CA . THR A 1 104 ? 9.45854 -12.67292 40.28164 1.000 41.82083 98 THR A CA 1
ATOM 789 C C . THR A 1 104 ? 8.96215 -13.26238 38.96578 1.000 42.65530 98 THR A C 1
ATOM 790 O O . THR A 1 104 ? 9.51699 -12.90026 37.91598 1.000 43.69046 98 THR A O 1
ATOM 794 N N . PRO A 1 105 ? 7.95685 -14.15075 38.93022 1.000 38.63269 99 PRO A N 1
ATOM 795 C CA . PRO A 1 105 ? 7.42966 -14.56480 37.62089 1.000 36.33228 99 PRO A CA 1
ATOM 796 C C . PRO A 1 105 ? 6.88908 -13.40652 36.79784 1.000 40.73299 99 PRO A C 1
ATOM 797 O O . PRO A 1 105 ? 7.19740 -13.30419 35.60291 1.000 39.91806 99 PRO A O 1
ATOM 801 N N . ALA A 1 106 ? 6.09768 -12.52001 37.41048 1.000 40.42937 100 ALA A N 1
ATOM 802 C CA . ALA A 1 106 ? 5.51150 -11.40758 36.66991 1.000 37.45840 100 ALA A CA 1
ATOM 803 C C . ALA A 1 106 ? 6.57328 -10.43913 36.16844 1.000 36.38137 100 ALA A C 1
ATOM 804 O O . ALA A 1 106 ? 6.40439 -9.84056 35.09989 1.000 34.75338 100 ALA A O 1
ATOM 806 N N . ILE A 1 107 ? 7.66274 -10.26471 36.92096 1.000 37.57883 101 ILE A N 1
ATOM 807 C CA . ILE A 1 107 ? 8.78257 -9.46270 36.43157 1.000 35.19213 101 ILE A CA 1
ATOM 808 C C . ILE A 1 107 ? 9.36315 -10.08882 35.17049 1.000 37.40422 101 ILE A C 1
ATOM 809 O O . ILE A 1 107 ? 9.59766 -9.40675 34.16577 1.000 38.46715 101 ILE A O 1
ATOM 814 N N . ILE A 1 108 ? 9.60106 -11.40255 35.21149 1.000 35.46677 102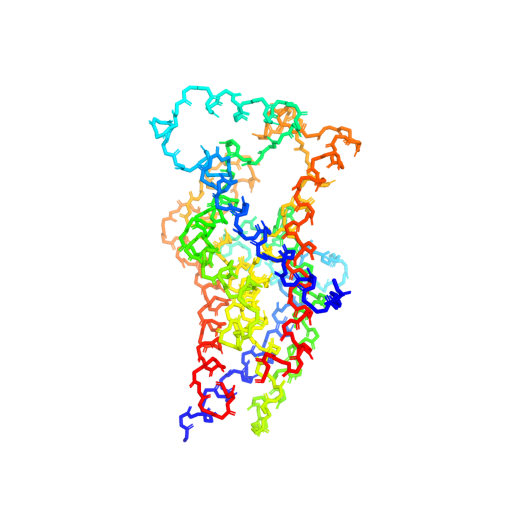 ILE A N 1
ATOM 815 C CA . ILE A 1 108 ? 10.10542 -12.11524 34.04186 1.000 31.89852 102 ILE A CA 1
ATOM 816 C C . ILE A 1 108 ? 9.14706 -11.95302 32.86858 1.000 36.84354 102 ILE A C 1
ATOM 817 O O . ILE A 1 108 ? 9.55874 -11.58932 31.76001 1.000 36.05951 102 ILE A O 1
ATOM 822 N N . TYR A 1 109 ? 7.85556 -12.21963 33.09147 1.000 36.01007 103 TYR A N 1
ATOM 823 C CA . TYR A 1 109 ? 6.89297 -12.05503 32.00678 1.000 33.00650 103 TYR A CA 1
ATOM 824 C C . TYR A 1 109 ? 6.94678 -10.65358 31.42127 1.000 32.01451 103 TYR A C 1
ATOM 825 O O . TYR A 1 109 ? 6.86793 -10.47895 30.19914 1.000 33.48072 103 TYR A O 1
ATOM 834 N N . SER A 1 110 ? 7.05762 -9.63897 32.28232 1.000 34.58246 104 SER A N 1
ATOM 835 C CA . SER A 1 110 ? 6.91776 -8.25617 31.82953 1.000 36.99078 104 SER A CA 1
ATOM 836 C C . SER A 1 110 ? 8.09931 -7.83516 30.96674 1.000 38.50018 104 SER A C 1
ATOM 837 O O . SER A 1 110 ? 7.91832 -7.27017 29.88265 1.000 37.64588 104 SER A O 1
ATOM 840 N N . VAL A 1 111 ? 9.32151 -8.09435 31.43698 1.000 36.96524 105 VAL A N 1
ATOM 841 C CA . VAL A 1 111 ? 10.50161 -7.69611 30.67715 1.000 38.26856 105 VAL A CA 1
ATOM 842 C C . VAL A 1 111 ? 10.57898 -8.47073 29.36654 1.000 36.96165 105 VAL A C 1
ATOM 843 O O . VAL A 1 111 ? 10.97656 -7.92740 28.32801 1.000 34.15406 105 VAL A O 1
ATOM 847 N N . HIS A 1 112 ? 10.18619 -9.74628 29.38708 1.000 34.51705 106 HIS A N 1
ATOM 848 C CA . HIS A 1 112 ? 10.16781 -10.53212 28.15712 1.000 39.35305 106 HIS A CA 1
ATOM 849 C C . HIS A 1 112 ? 9.21272 -9.93779 27.12795 1.000 38.52118 106 HIS A C 1
ATOM 850 O O . HIS A 1 112 ? 9.52964 -9.88088 25.93434 1.000 41.37602 106 HIS A O 1
ATOM 857 N N . THR A 1 113 ? 8.02991 -9.50405 27.56646 1.000 32.99253 107 THR A N 1
ATOM 858 C CA . THR A 1 113 ? 7.03916 -8.99778 26.62253 1.000 33.00293 107 THR A CA 1
ATOM 859 C C . THR A 1 113 ? 7.35787 -7.57316 26.18521 1.000 35.97724 107 THR A C 1
ATOM 860 O O . THR A 1 113 ? 7.10538 -7.20489 25.03153 1.000 36.28759 107 THR A O 1
ATOM 864 N N . MET A 1 114 ? 7.89817 -6.75591 27.09306 1.000 33.91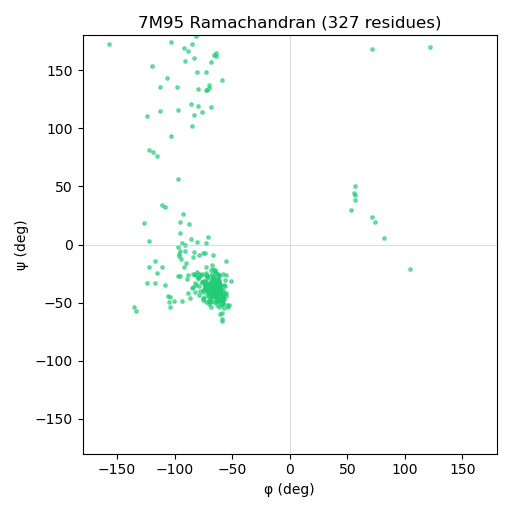104 108 MET A N 1
ATOM 865 C CA . MET A 1 114 ? 8.39678 -5.44082 26.70082 1.000 35.07019 108 MET A CA 1
ATOM 866 C C . MET A 1 114 ? 9.50726 -5.57246 25.66812 1.000 37.30557 108 MET A C 1
ATOM 867 O O . MET A 1 114 ? 9.51846 -4.86486 24.65458 1.000 39.15327 108 MET A O 1
ATOM 872 N N . THR A 1 115 ? 10.45546 -6.48080 25.91125 1.000 36.32263 109 THR A N 1
ATOM 873 C CA . THR A 1 115 ? 11.53408 -6.68832 24.95120 1.000 38.42185 109 THR A CA 1
ATOM 874 C C . THR A 1 115 ? 10.99388 -7.19752 23.62334 1.000 38.41867 109 THR A C 1
ATOM 875 O O . THR A 1 115 ? 11.49827 -6.82918 22.55726 1.000 43.62926 109 THR A O 1
ATOM 879 N N . THR A 1 116 ? 9.96423 -8.04340 23.66754 1.000 37.20878 110 THR A N 1
ATOM 880 C CA . THR A 1 116 ? 9.33622 -8.51268 22.43606 1.000 39.57288 110 THR A CA 1
ATOM 881 C C . THR A 1 116 ? 8.73567 -7.35933 21.63819 1.000 36.58231 110 THR A C 1
ATOM 882 O O . THR A 1 116 ? 8.83774 -7.32541 20.40615 1.000 33.38245 110 THR A O 1
ATOM 886 N N . LEU A 1 117 ? 8.12284 -6.39395 22.32592 1.000 36.64733 111 LEU A N 1
ATOM 887 C CA . LEU A 1 117 ? 7.34549 -5.36127 21.64615 1.000 39.44270 111 LEU A CA 1
ATOM 888 C C . LEU A 1 117 ? 8.21380 -4.26291 21.04064 1.000 37.24818 111 LEU A C 1
ATOM 889 O O . LEU A 1 117 ? 7.78483 -3.60969 20.08329 1.000 37.87219 111 LEU A O 1
ATOM 894 N N . ILE A 1 118 ? 9.41826 -4.04113 21.57435 1.000 40.04670 112 ILE A N 1
ATOM 895 C CA . ILE A 1 118 ? 10.27419 -2.97071 21.05461 1.000 39.18389 112 ILE A CA 1
ATOM 896 C C . ILE A 1 118 ? 10.58916 -3.14965 19.57256 1.000 39.76472 112 ILE A C 1
ATOM 897 O O . ILE A 1 118 ? 10.37991 -2.19805 18.80186 1.000 34.47395 112 ILE A O 1
ATOM 902 N N . PRO A 1 119 ? 11.08814 -4.30237 19.10543 1.000 40.50316 113 PRO A N 1
ATOM 903 C CA . PRO A 1 119 ? 11.32037 -4.44458 17.65801 1.000 35.80498 113 PRO A CA 1
ATOM 904 C C . PRO A 1 119 ? 10.04561 -4.44414 16.83088 1.000 39.27651 113 PRO A C 1
ATOM 905 O O . PRO A 1 119 ? 10.06385 -3.95333 15.69479 1.000 39.94960 113 PRO A O 1
ATOM 909 N N . ILE A 1 120 ? 8.94216 -4.98594 17.35406 1.000 37.32420 114 ILE A N 1
ATOM 910 C CA . ILE A 1 120 ? 7.67128 -4.93863 16.63083 1.000 32.71156 114 ILE A CA 1
ATOM 911 C C . ILE A 1 120 ? 7.23920 -3.49615 16.40346 1.000 33.46592 114 ILE A C 1
ATOM 912 O O . ILE A 1 120 ? 6.95569 -3.08393 15.27296 1.000 35.67914 114 ILE A O 1
ATOM 917 N N . LEU A 1 121 ? 7.16792 -2.71094 17.48148 1.000 36.86864 115 LEU A N 1
ATOM 918 C CA . LEU A 1 121 ? 6.77505 -1.30446 17.36033 1.000 36.44938 115 LEU A CA 1
ATOM 919 C C . LEU A 1 121 ? 7.74562 -0.51899 16.48657 1.000 38.50677 115 LEU A C 1
ATOM 920 O O . LEU A 1 121 ? 7.32671 0.38333 15.75440 1.000 38.85888 115 LEU A O 1
ATOM 925 N N . SER A 1 122 ? 9.04179 -0.83242 16.56527 1.000 37.80839 116 SER A N 1
ATOM 926 C CA . SER A 1 122 ? 10.02387 -0.14632 15.73248 1.000 35.47689 116 SER A CA 1
ATOM 927 C C . SER A 1 122 ? 9.76075 -0.39967 14.25254 1.000 39.63573 116 SER A C 1
ATOM 928 O O . SER A 1 122 ? 9.75112 0.53447 13.44211 1.000 44.89452 116 SER A O 1
ATOM 931 N N . THR A 1 123 ? 9.54149 -1.66510 13.88273 1.000 37.47493 117 THR A N 1
ATOM 932 C CA . THR A 1 123 ? 9.28746 -2.00324 12.48410 1.000 40.79957 117 THR A CA 1
ATOM 933 C C . THR A 1 123 ? 8.02330 -1.32356 11.97499 1.000 42.20997 117 THR A C 1
ATOM 934 O O . THR A 1 123 ? 8.02187 -0.70662 10.90335 1.000 49.30908 117 THR A O 1
ATOM 938 N N . LEU A 1 124 ? 6.93392 -1.42765 12.73806 1.000 40.37389 118 LEU A N 1
ATOM 939 C CA . LEU A 1 124 ? 5.66334 -0.86585 12.29319 1.000 36.35309 118 LEU A CA 1
ATOM 940 C C . LEU A 1 124 ? 5.74203 0.64077 12.10164 1.000 44.84388 118 LEU A C 1
ATOM 941 O O . LEU A 1 124 ? 4.99733 1.19941 11.28925 1.000 45.90083 118 LEU A O 1
ATOM 946 N N . LEU A 1 125 ? 6.63379 1.31383 12.82536 1.000 44.50744 119 LEU A N 1
ATOM 947 C CA . LEU A 1 125 ? 6.69941 2.76846 12.78582 1.000 46.54311 119 LEU A CA 1
ATOM 948 C C . LEU A 1 125 ? 7.76458 3.30504 11.84040 1.000 45.23032 119 LEU A C 1
ATOM 949 O O . LEU A 1 125 ? 7.61108 4.41721 11.32895 1.000 52.59836 119 LEU A O 1
ATOM 954 N N . LEU A 1 126 ? 8.83180 2.54781 11.58190 1.000 43.86548 120 LEU A N 1
ATOM 955 C CA . LEU A 1 126 ? 10.00328 3.08487 10.90117 1.000 43.20179 120 LEU A CA 1
ATOM 956 C C . LEU A 1 126 ? 10.37973 2.36801 9.60821 1.000 50.09309 120 LEU A C 1
ATOM 957 O O . LEU A 1 126 ? 11.39735 2.72452 9.00188 1.000 65.45914 120 LEU A O 1
ATOM 962 N N . ASP A 1 127 ? 9.60413 1.38210 9.16216 1.000 54.49828 121 ASP A N 1
ATOM 963 C CA . ASP A 1 127 ? 9.92661 0.60766 7.96887 1.000 55.27184 121 ASP A CA 1
ATOM 964 C C . ASP A 1 127 ? 9.01345 0.99513 6.81234 1.000 61.24730 121 ASP A C 1
ATOM 965 O O . ASP A 1 127 ? 7.82625 1.27074 7.01058 1.000 59.59617 121 ASP A O 1
ATOM 970 N N . ASP A 1 128 ? 9.56961 1.00746 5.60187 1.000 65.17661 122 ASP A N 1
ATOM 971 C CA . ASP A 1 128 ? 8.79083 1.32522 4.40907 1.000 69.27824 122 ASP A CA 1
ATOM 972 C C . ASP A 1 128 ? 8.07470 0.06545 3.93986 1.000 72.08366 122 ASP A C 1
ATOM 973 O O . ASP A 1 128 ? 8.71300 -0.88579 3.47816 1.000 69.31841 122 ASP A O 1
ATOM 978 N N . PHE A 1 129 ? 6.74958 0.05483 4.06143 1.000 74.60191 123 PHE A N 1
ATOM 979 C CA . PHE A 1 129 ? 5.92377 -1.03798 3.56997 1.000 72.95540 123 PHE A CA 1
ATOM 980 C C . PHE A 1 129 ? 5.36246 -0.75868 2.17876 1.000 82.35073 123 PHE A C 1
ATOM 981 O O . PHE A 1 129 ? 4.50331 -1.50819 1.70626 1.000 89.69612 123 PHE A O 1
ATOM 989 N N . SER A 1 130 ? 5.83380 0.29759 1.51529 1.000 82.26182 124 SER A N 1
ATOM 990 C CA . SER A 1 130 ? 5.34659 0.68586 0.18990 1.000 85.37518 124 SER A CA 1
ATOM 991 C C . SER A 1 130 ? 6.09323 -0.11133 -0.87214 1.000 93.16451 124 SER A C 1
ATOM 992 O O . SER A 1 130 ? 7.24460 0.19064 -1.19605 1.000 94.44323 124 SER A O 1
ATOM 995 N N . LYS A 1 131 ? 5.43478 -1.13927 -1.41244 1.000 94.79316 125 LYS A N 1
ATOM 996 C CA . LYS A 1 131 ? 6.00567 -1.98765 -2.46098 1.000 102.78038 125 LYS A CA 1
ATOM 997 C C . LYS A 1 131 ? 7.36826 -2.53781 -2.05596 1.000 105.46186 125 LYS A C 1
ATOM 998 O O . LYS A 1 131 ? 8.23564 -2.77606 -2.90002 1.000 113.77495 125 LYS A O 1
ATOM 1000 N N . ALA A 1 132 ? 7.57248 -2.72477 -0.75646 1.000 105.70884 126 ALA A N 1
ATOM 1001 C CA . ALA A 1 132 ? 8.72875 -3.46460 -0.26910 1.000 116.62857 126 ALA A CA 1
ATOM 1002 C C . ALA A 1 132 ? 8.45426 -4.94159 -0.50171 1.000 119.39995 126 ALA A C 1
ATOM 1003 O O . ALA A 1 132 ? 7.53840 -5.50877 0.10406 1.000 122.22397 126 ALA A O 1
ATOM 1005 N N . SER A 1 133 ? 9.23902 -5.56713 -1.38047 1.000 118.19661 127 SER A N 1
ATOM 1006 C CA . SER A 1 133 ? 9.09888 -6.99357 -1.64929 1.000 117.38987 127 SER A CA 1
ATOM 1007 C C . SER A 1 133 ? 9.20382 -7.79011 -0.35356 1.000 115.13555 127 SER A C 1
ATOM 1008 O O . SER A 1 133 ? 8.84739 -8.97020 -0.30702 1.000 117.43355 127 SER A O 1
ATOM 1011 N N . HIS A 1 134 ? 9.68696 -7.13389 0.70628 1.000 111.85966 128 HIS A N 1
ATOM 1012 C CA . HIS A 1 134 ? 9.78751 -7.77426 2.01279 1.000 113.59473 128 HIS A CA 1
ATOM 1013 C C . HIS A 1 134 ? 8.42964 -8.21920 2.54738 1.000 111.07001 128 HIS A C 1
ATOM 1014 O O . HIS A 1 134 ? 8.34440 -9.25404 3.21587 1.000 114.46778 128 HIS A O 1
ATOM 1016 N N . PHE A 1 135 ? 7.35945 -7.46044 2.27684 1.000 102.69020 129 PHE A N 1
ATOM 1017 C CA . PHE A 1 135 ? 6.05593 -7.76628 2.86038 1.000 91.64511 129 PHE A CA 1
ATOM 1018 C C . PHE A 1 135 ? 4.95152 -7.88364 1.81238 1.000 92.81625 129 PHE A C 1
ATOM 1019 O O . PHE A 1 135 ? 3.76914 -7.80513 2.16141 1.000 86.18941 129 PHE A O 1
ATOM 1027 N N . ARG A 1 136 ? 5.31448 -8.07804 0.54078 1.000 93.56726 130 ARG A N 1
ATOM 1028 C CA . ARG A 1 136 ? 4.35592 -8.35207 -0.53657 1.000 90.78668 130 ARG A CA 1
ATOM 1029 C C . ARG A 1 136 ? 3.29334 -7.25809 -0.64988 1.000 81.64601 130 ARG A C 1
ATOM 1030 O O . ARG A 1 136 ? 2.10700 -7.53628 -0.83549 1.000 79.32812 130 ARG A O 1
ATOM 1038 N N . GLY A 1 137 ? 3.72645 -6.00234 -0.54329 1.000 80.17735 131 GLY A N 1
ATOM 1039 C CA . GLY A 1 137 ? 2.84520 -4.87152 -0.76060 1.000 78.47962 131 GLY A CA 1
ATOM 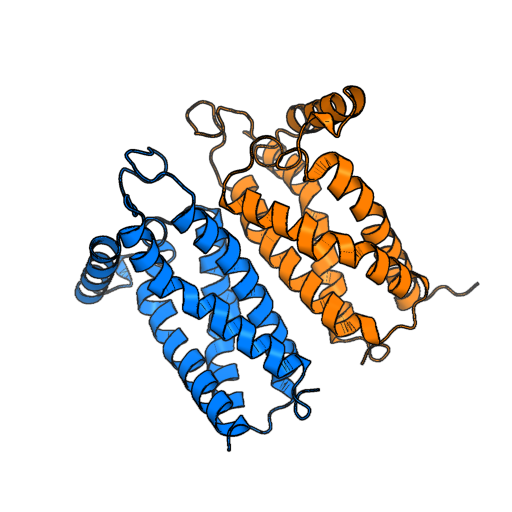1040 C C . GLY A 1 137 ? 1.84970 -4.60154 0.34200 1.000 76.76132 131 GLY A C 1
ATOM 1041 O O . GLY A 1 137 ? 0.85683 -3.90483 0.10925 1.000 79.34801 131 GLY A O 1
ATOM 1042 N N . GLN A 1 138 ? 2.08775 -5.11660 1.54289 1.000 77.11089 132 GLN A N 1
ATOM 1043 C CA . GLN A 1 138 ? 1.14550 -4.98841 2.64218 1.000 69.47603 132 GLN A CA 1
ATOM 1044 C C . GLN A 1 138 ? 1.79106 -4.24471 3.80094 1.000 64.38141 132 GLN A C 1
ATOM 1045 O O . GLN A 1 138 ? 3.01362 -4.25652 3.96460 1.000 68.08276 132 GLN A O 1
ATOM 1051 N N . GLY A 1 139 ? 0.95508 -3.59293 4.60262 1.000 56.33279 133 GLY A N 1
ATOM 1052 C CA . GLY A 1 139 ? 1.42998 -2.83862 5.73532 1.000 49.01457 133 GLY A CA 1
ATOM 1053 C C . GLY A 1 139 ? 1.02201 -1.38169 5.67244 1.000 53.17147 133 GLY A C 1
ATOM 1054 O O . GLY A 1 139 ? 0.51695 -0.89246 4.65626 1.000 52.74697 133 GLY A O 1
ATOM 1055 N N . PRO A 1 140 ? 1.24031 -0.65725 6.76742 1.000 53.46208 134 PRO A N 1
ATOM 1056 C CA . PRO A 1 140 ? 0.83128 0.75151 6.80986 1.000 53.22204 134 PRO A CA 1
ATOM 1057 C C . PRO A 1 140 ? 1.69775 1.60779 5.90006 1.000 53.73225 134 PRO A C 1
ATOM 1058 O O . PRO A 1 140 ? 2.92079 1.45718 5.85238 1.000 55.80806 134 PRO A O 1
ATOM 1062 N N . LYS A 1 141 ? 1.05022 2.51573 5.17780 1.000 51.36905 135 LYS A N 1
ATOM 1063 C CA . LYS A 1 141 ? 1.73407 3.40329 4.24539 1.000 61.92975 135 LYS A CA 1
ATOM 1064 C C . LYS A 1 141 ? 1.84496 4.83413 4.74992 1.000 62.05130 135 LYS A C 1
ATOM 1065 O O . LYS A 1 141 ? 2.90936 5.44153 4.62846 1.000 65.90517 135 LYS A O 1
ATOM 1071 N N . THR A 1 142 ? 0.77231 5.39066 5.30953 1.000 52.70952 136 THR A N 1
ATOM 1072 C CA . THR A 1 142 ? 0.81120 6.71479 5.91091 1.000 48.14446 136 THR A CA 1
ATOM 1073 C C . THR A 1 142 ? 1.14081 6.60901 7.39762 1.000 49.27833 136 THR A C 1
ATOM 1074 O O . THR A 1 142 ? 1.12940 5.52955 7.98797 1.000 48.75262 136 THR A O 1
ATOM 1078 N N . PHE A 1 143 ? 1.42707 7.76074 8.00775 1.000 49.93250 137 PHE A N 1
ATOM 1079 C CA . PHE A 1 143 ? 1.74466 7.77373 9.43150 1.000 43.45363 137 PHE A CA 1
ATOM 1080 C C . PHE A 1 143 ? 0.51248 7.51963 10.29273 1.000 45.58850 137 PHE A C 1
ATOM 1081 O O . PHE A 1 143 ? 0.63713 7.01944 11.41587 1.000 51.00112 137 PHE A O 1
ATOM 1089 N N . GLN A 1 144 ? -0.67829 7.86353 9.79852 1.000 47.42411 138 GLN A N 1
ATOM 1090 C CA . GLN A 1 144 ? -1.89039 7.60068 10.56702 1.000 51.01470 138 GLN A CA 1
ATOM 1091 C C . GLN A 1 144 ? -2.24962 6.12391 10.53964 1.000 48.12084 138 GLN A C 1
ATOM 1092 O O . GLN A 1 144 ? -2.69328 5.57146 11.55187 1.000 53.07100 138 GLN A O 1
ATOM 1098 N N . GLU A 1 145 ? -2.07291 5.47408 9.38752 1.000 43.80276 139 GLU A N 1
ATOM 1099 C CA . GLU A 1 145 ? -2.23362 4.02704 9.33305 1.000 46.95386 139 GLU A CA 1
ATOM 1100 C C . GLU A 1 145 ? -1.25764 3.32843 10.27066 1.000 43.88707 139 GLU A C 1
ATOM 1101 O O . GLU A 1 145 ? -1.60040 2.30264 10.86964 1.000 40.32210 139 GLU A O 1
ATOM 1107 N N . ARG A 1 146 ? -0.04922 3.87905 10.42740 1.000 42.82822 140 ARG A N 1
ATOM 1108 C CA . ARG A 1 146 ? 0.91551 3.30174 11.35878 1.000 41.76639 140 ARG A CA 1
ATOM 1109 C C . ARG A 1 146 ? 0.43382 3.42314 12.80020 1.000 43.81316 140 ARG A C 1
ATOM 1110 O O . ARG A 1 146 ? 0.54776 2.46991 13.57922 1.000 42.55765 140 ARG A O 1
ATOM 1118 N N . LEU A 1 147 ? -0.09000 4.59466 13.17790 1.000 43.57821 141 LEU A N 1
ATOM 1119 C CA . LEU A 1 147 ? -0.64121 4.77128 14.52010 1.000 41.23000 141 LEU A CA 1
ATOM 1120 C C . LEU A 1 147 ? -1.84173 3.86650 14.75158 1.000 44.99409 141 LEU A C 1
ATOM 1121 O O . LEU A 1 147 ? -2.05662 3.38633 15.86975 1.000 42.13476 141 LEU A O 1
ATOM 1126 N N . PHE A 1 148 ? -2.64725 3.64808 13.71319 1.000 46.93131 142 PHE A N 1
ATOM 1127 C CA . PHE A 1 148 ? -3.81458 2.78464 13.84678 1.000 43.52863 142 PHE A CA 1
ATOM 1128 C C . PHE A 1 148 ? -3.40581 1.34218 14.13043 1.000 42.18207 142 PHE A C 1
ATOM 1129 O O . PHE A 1 148 ? -4.04882 0.65263 14.93247 1.000 44.65997 142 PHE A O 1
ATOM 1137 N N . LEU A 1 149 ? -2.32861 0.87499 13.49729 1.000 46.42782 143 LEU A N 1
ATOM 1138 C CA . LEU A 1 149 ? -1.84933 -0.48490 13.72812 1.000 43.89249 143 LEU A CA 1
ATOM 1139 C C . LEU A 1 149 ? -1.18414 -0.61219 15.09549 1.000 40.04911 143 LEU A C 1
ATOM 1140 O O . LEU A 1 149 ? -1.49576 -1.52536 15.86974 1.000 41.79963 143 LEU A O 1
ATOM 1145 N N . ILE A 1 150 ? -0.26118 0.30286 15.40484 1.000 42.98677 144 ILE A N 1
ATOM 1146 C CA . ILE A 1 150 ? 0.40887 0.33518 16.70637 1.000 38.84520 144 ILE A CA 1
ATOM 1147 C C . ILE A 1 150 ? -0.60202 0.40145 17.84414 1.000 40.48083 144 ILE A C 1
ATOM 1148 O O . ILE A 1 150 ? -0.32845 -0.06008 18.96001 1.000 43.04921 144 ILE A O 1
ATOM 1153 N N . SER A 1 151 ? -1.79171 0.94816 17.57372 1.000 46.34790 145 SER A N 1
ATOM 1154 C CA . SER A 1 151 ? -2.82868 1.06018 18.59396 1.000 42.04098 145 SER A CA 1
ATOM 1155 C C . SER A 1 151 ? -3.17505 -0.28484 19.22469 1.000 40.32627 145 SER A C 1
ATOM 1156 O O . SER A 1 151 ? -3.56225 -0.33051 20.39741 1.000 42.29191 145 SER A O 1
ATOM 1159 N N . VAL A 1 152 ? -3.05158 -1.38700 18.48180 1.000 37.82633 146 VAL A N 1
ATOM 1160 C CA . VAL A 1 152 ? -3.34333 -2.69374 19.06885 1.000 39.41640 146 VAL A CA 1
ATOM 1161 C C . VAL A 1 152 ? -2.10760 -3.35608 19.67204 1.000 35.84866 146 VAL A C 1
AT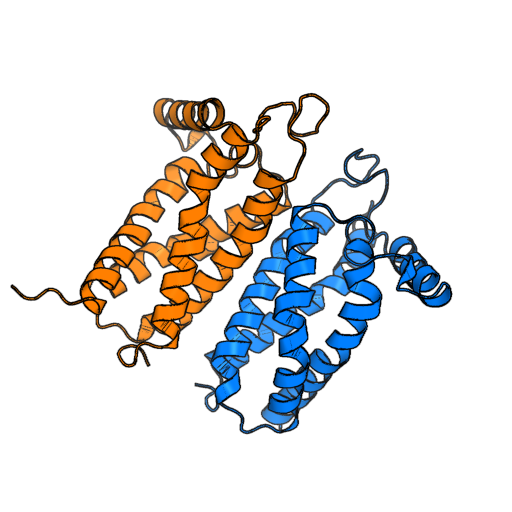OM 1162 O O . VAL A 1 152 ? -2.24789 -4.25258 20.51517 1.000 42.62151 146 VAL A O 1
ATOM 1166 N N . TYR A 1 153 ? -0.90660 -2.93175 19.28262 1.000 35.31437 147 TYR A N 1
ATOM 1167 C CA . TYR A 1 153 ? 0.31015 -3.49669 19.84757 1.000 37.03521 147 TYR A CA 1
ATOM 1168 C C . TYR A 1 153 ? 0.77944 -2.76473 21.08987 1.000 40.54633 147 TYR A C 1
ATOM 1169 O O . TYR A 1 153 ? 1.38514 -3.38696 21.97359 1.000 41.57672 147 TYR A O 1
ATOM 1178 N N . ILE A 1 154 ? 0.50160 -1.46341 21.19656 1.000 40.84448 148 ILE A N 1
ATOM 1179 C CA . ILE A 1 154 ? 1.06030 -0.67261 22.29964 1.000 40.63614 148 ILE A CA 1
ATOM 1180 C C . ILE A 1 154 ? 0.58751 -1.13474 23.67531 1.000 40.52145 148 ILE A C 1
ATOM 1181 O O . ILE A 1 154 ? 1.39116 -1.07787 24.62264 1.000 38.17198 148 ILE A O 1
ATOM 1186 N N . PRO A 1 155 ? -0.64698 -1.62609 23.88268 1.000 38.40137 149 PRO A N 1
ATOM 1187 C CA . PRO A 1 155 ? -1.02475 -2.00548 25.25573 1.000 38.37135 149 PRO A CA 1
ATOM 1188 C C . PRO A 1 155 ? -0.20576 -3.16093 25.79399 1.000 40.68389 149 PRO A C 1
ATOM 1189 O O . PRO A 1 155 ? -0.06491 -3.30158 27.01410 1.000 41.11581 149 PRO A O 1
ATOM 1193 N N . TYR A 1 156 ? 0.33963 -3.98900 24.91812 1.000 39.79186 150 TYR A N 1
ATOM 1194 C CA . TYR A 1 156 ? 1.13319 -5.12960 25.33701 1.000 40.70184 150 TYR A CA 1
ATOM 1195 C C . TYR A 1 156 ? 2.59065 -4.76233 25.57984 1.000 43.14828 150 TYR A C 1
ATOM 1196 O O . TYR A 1 156 ? 3.40408 -5.64780 25.85996 1.000 43.15950 150 TYR A O 1
ATOM 1205 N N . PHE A 1 157 ? 2.92723 -3.47895 25.47727 1.000 38.37023 151 PHE A N 1
ATOM 1206 C CA . PHE A 1 157 ? 4.14329 -2.93085 26.05256 1.000 33.52307 151 PHE A CA 1
ATOM 1207 C C . PHE A 1 157 ? 3.85743 -2.14571 27.32659 1.000 39.94664 151 PHE A C 1
ATOM 1208 O O . PHE A 1 157 ? 4.54883 -2.32072 28.33426 1.000 39.75621 151 PHE A O 1
ATOM 1216 N N . LEU A 1 158 ? 2.83099 -1.29344 27.30614 1.000 45.61116 152 LEU A N 1
ATOM 1217 C CA . LEU A 1 158 ? 2.58909 -0.38984 28.42736 1.000 46.49174 152 LEU A CA 1
ATOM 1218 C C . LEU A 1 158 ? 2.07420 -1.13468 29.65205 1.000 42.78451 152 LEU A C 1
ATOM 1219 O O . LEU A 1 158 ? 2.45414 -0.81119 30.78383 1.000 40.21953 152 LEU A O 1
ATOM 1224 N N . ILE A 1 159 ? 1.20094 -2.11890 29.45743 1.000 34.11557 153 ILE A N 1
ATOM 1225 C CA . ILE A 1 159 ? 0.64949 -2.85477 30.59368 1.000 39.28361 153 ILE A CA 1
ATOM 1226 C C . ILE A 1 159 ? 1.75473 -3.69028 31.23924 1.000 36.35704 153 ILE A C 1
ATOM 1227 O O . ILE A 1 159 ? 1.87001 -3.67970 32.47282 1.000 35.77703 153 ILE A O 1
ATOM 1232 N N . PRO A 1 160 ? 2.59863 -4.40482 30.47872 1.000 35.74241 154 PRO A N 1
ATOM 1233 C CA . PRO A 1 160 ? 3.77886 -5.01794 31.11500 1.000 37.02326 154 PRO A CA 1
ATOM 1234 C C . PRO A 1 160 ? 4.67014 -4.02378 31.84169 1.000 39.58423 154 PRO A C 1
ATOM 1235 O O . PRO A 1 160 ? 5.24109 -4.36139 32.88736 1.000 39.93265 154 PRO A O 1
ATOM 1239 N N . LEU A 1 161 ? 4.80692 -2.80199 31.31745 1.000 40.01145 155 LEU A N 1
ATOM 1240 C CA . LEU A 1 161 ? 5.61914 -1.79546 31.99548 1.000 40.13832 155 LEU A CA 1
ATOM 1241 C C . LEU A 1 161 ? 5.00934 -1.41457 33.33552 1.000 40.45914 155 LEU A C 1
ATOM 1242 O O . LEU A 1 161 ? 5.72636 -1.24401 34.32912 1.000 42.69499 155 LEU A O 1
ATOM 1247 N N . ILE A 1 162 ? 3.68379 -1.27303 33.37891 1.000 39.40179 156 ILE A N 1
ATOM 1248 C CA . ILE A 1 162 ? 3.00096 -1.01087 34.64172 1.000 40.29175 156 ILE A CA 1
ATOM 1249 C C . ILE A 1 162 ? 3.20058 -2.17593 35.60201 1.000 40.59513 156 ILE A C 1
ATOM 1250 O O . ILE A 1 162 ? 3.43025 -1.97721 36.80108 1.000 44.40870 156 ILE A O 1
ATOM 1255 N N . LEU A 1 163 ? 3.13542 -3.40888 35.08891 1.000 41.44419 157 LEU A N 1
ATOM 1256 C CA . LEU A 1 163 ? 3.30881 -4.57693 35.94811 1.000 39.55166 157 LEU A CA 1
ATOM 1257 C C . LEU A 1 163 ? 4.72122 -4.64359 36.51929 1.000 41.48113 157 LEU A C 1
ATOM 1258 O O . LEU A 1 163 ? 4.91035 -5.04317 37.67399 1.000 44.12881 157 LEU A O 1
ATOM 1263 N N . LEU A 1 164 ? 5.72520 -4.25540 35.72947 1.000 37.27532 158 LEU A N 1
ATOM 1264 C CA . LEU A 1 164 ? 7.10142 -4.27389 36.21751 1.000 40.36603 158 LEU A CA 1
ATOM 1265 C C . LEU A 1 164 ? 7.28122 -3.30288 37.37689 1.000 43.80383 158 LEU A C 1
ATOM 1266 O O . LEU A 1 164 ? 7.78502 -3.67450 38.44406 1.000 40.89497 158 LEU A O 1
ATOM 1271 N N . LEU A 1 165 ? 6.86864 -2.04853 37.18240 1.000 45.47401 159 LEU A N 1
ATOM 1272 C CA . LEU A 1 165 ? 6.95806 -1.05023 38.24439 1.000 44.60922 159 LEU A CA 1
ATOM 1273 C C . LEU A 1 165 ? 6.17695 -1.48940 39.47705 1.000 47.69052 159 LEU A C 1
ATOM 1274 O O . LEU A 1 165 ? 6.65527 -1.35792 40.60932 1.000 48.42182 159 LEU A O 1
ATOM 1279 N N . PHE A 1 166 ? 4.97010 -2.01946 39.26484 1.000 43.50496 160 PHE A N 1
ATOM 1280 C CA . PHE A 1 166 ? 4.16313 -2.56075 40.35346 1.000 44.64230 160 PHE A CA 1
ATOM 1281 C C . PHE A 1 166 ? 4.94995 -3.57687 41.17167 1.000 49.18624 160 PHE A C 1
ATOM 1282 O O . PHE A 1 166 ? 5.04259 -3.46732 42.39827 1.000 52.32917 160 PHE A O 1
ATOM 1290 N N . MET A 1 167 ? 5.53769 -4.57046 40.50416 1.000 45.28668 161 MET A N 1
ATOM 1291 C CA . MET A 1 167 ? 6.22366 -5.63253 41.23108 1.000 49.62595 161 MET A CA 1
ATOM 1292 C C . MET A 1 167 ? 7.51159 -5.13577 41.87778 1.000 50.03281 161 MET A C 1
ATOM 1293 O O . MET A 1 167 ? 7.86415 -5.57277 42.97942 1.000 53.86363 161 MET A O 1
ATOM 1298 N N . VAL A 1 168 ? 8.21513 -4.21354 41.22199 1.000 46.52576 162 VAL A N 1
ATOM 1299 C CA . VAL A 1 168 ? 9.52815 -3.79117 41.70324 1.000 54.35950 162 VAL A CA 1
ATOM 1300 C C . VAL A 1 168 ? 9.40985 -2.78353 42.84833 1.000 56.85069 162 VAL A C 1
ATOM 1301 O O . VAL A 1 168 ? 10.28230 -2.73638 43.72442 1.000 59.71269 162 VAL A O 1
ATOM 1305 N N . ARG A 1 169 ? 8.33667 -1.99290 42.88941 1.000 57.99492 163 ARG A N 1
ATOM 1306 C CA . ARG A 1 169 ? 8.25426 -0.88583 43.83038 1.000 56.24955 163 ARG A CA 1
ATOM 1307 C C . ARG A 1 169 ? 7.15637 -1.01616 44.87953 1.000 59.22699 163 ARG A C 1
ATOM 1308 O O . ARG A 1 169 ? 7.28590 -0.41685 45.95319 1.000 65.07151 163 ARG A O 1
ATOM 1316 N N . ASN A 1 170 ? 6.09330 -1.77119 44.62068 1.000 59.44551 164 ASN A N 1
ATOM 1317 C CA . ASN A 1 170 ? 4.98159 -1.83318 45.57117 1.000 57.13746 164 ASN A CA 1
ATOM 1318 C C . ASN A 1 170 ? 5.38714 -2.62375 46.81092 1.000 55.20677 164 ASN A C 1
ATOM 1319 O O . ASN A 1 170 ? 5.94188 -3.72226 46.68731 1.000 56.63763 164 ASN A O 1
ATOM 1324 N N . PRO A 1 171 ? 5.10248 -2.11666 48.01433 1.000 59.72091 165 PRO A N 1
ATOM 1325 C CA . PRO A 1 171 ? 5.65048 -2.74382 49.23062 1.000 61.42946 165 PRO A CA 1
ATOM 1326 C C . PRO A 1 171 ? 5.17777 -4.16667 49.48437 1.000 58.24933 165 PRO A C 1
ATOM 1327 O O . PRO A 1 171 ? 5.92149 -4.94265 50.09719 1.000 61.73278 165 PRO A O 1
ATOM 1331 N N . TYR A 1 172 ? 3.97038 -4.54466 49.05269 1.000 57.41902 166 TYR A N 1
ATOM 1332 C CA . TYR A 1 172 ? 3.52031 -5.90948 49.31578 1.000 59.69351 166 TYR A CA 1
ATOM 1333 C C . TYR A 1 172 ? 4.35274 -6.92366 48.54109 1.000 66.87977 166 TYR A C 1
ATOM 1334 O O . TYR A 1 172 ? 4.75267 -7.95629 49.09078 1.000 74.69364 166 TYR A O 1
ATOM 1343 N N . TYR A 1 173 ? 4.63608 -6.64050 47.26813 1.000 66.74625 167 TYR A N 1
ATOM 1344 C CA . TYR A 1 173 ? 5.37339 -7.55326 46.40240 1.000 64.41654 167 TYR A CA 1
ATOM 1345 C C . TYR A 1 173 ? 6.87563 -7.28716 46.40048 1.000 71.80552 167 TYR A C 1
ATOM 1346 O O . TYR A 1 173 ? 7.54721 -7.59412 45.40622 1.000 77.40371 167 TYR A O 1
ATOM 1355 N N . LYS A 1 174 ? 7.41537 -6.72104 47.47959 1.000 72.32743 168 LYS A N 1
ATOM 1356 C CA . LYS A 1 174 ? 8.83860 -6.37945 47.58147 1.000 66.43760 168 LYS A CA 1
ATOM 1357 C C . LYS A 1 174 ? 9.37111 -5.65279 46.34412 1.000 68.54678 168 LYS A C 1
ATOM 1358 O O . LYS A 1 174 ? 8.75585 -4.70594 45.85282 1.000 66.11025 168 LYS A O 1
ATOM 1360 N N . GLY B 1 8 ? 43.40335 -21.52742 48.05049 1.000 83.86752 2 GLY B N 1
ATOM 1361 C CA . GLY B 1 8 ? 42.83969 -22.10183 49.25787 1.000 97.08439 2 GLY B CA 1
ATOM 1362 C C . GLY B 1 8 ? 41.52687 -22.82071 49.01772 1.000 101.84796 2 GLY B C 1
ATOM 1363 O O . GLY B 1 8 ? 41.50933 -23.98222 48.60955 1.000 102.89572 2 GLY B O 1
ATOM 1364 N N . THR B 1 9 ? 40.42204 -22.12469 49.27134 1.000 104.77188 3 THR B N 1
ATOM 1365 C CA . THR B 1 9 ? 39.08040 -22.66835 49.08145 1.000 106.61947 3 THR B CA 1
ATOM 1366 C C . THR B 1 9 ? 38.31103 -21.74157 48.14793 1.000 99.98183 3 THR B C 1
ATOM 1367 O O . THR B 1 9 ? 37.97647 -20.61350 48.52520 1.000 103.71386 3 THR B O 1
ATOM 1369 N N . LEU B 1 10 ? 38.03680 -22.21027 46.93263 1.000 84.68311 4 LEU B N 1
ATOM 1370 C CA . LEU B 1 10 ? 37.16991 -21.50577 45.99814 1.000 81.47126 4 LEU B CA 1
ATOM 1371 C C . LEU B 1 10 ? 35.90701 -22.33526 45.80631 1.000 80.23626 4 LEU B C 1
ATOM 1372 O O . LEU B 1 10 ? 35.96057 -23.44850 45.27389 1.000 81.79058 4 LEU B O 1
ATOM 1377 N N . GLY B 1 11 ? 34.77327 -21.79017 46.24401 1.000 70.09315 5 GLY B N 1
ATOM 1378 C CA . GLY B 1 11 ? 33.51150 -22.48228 46.12117 1.000 62.84432 5 GLY B CA 1
ATOM 1379 C C . GLY B 1 11 ? 32.85741 -22.27579 44.76740 1.000 62.78603 5 GLY B C 1
ATOM 1380 O O . GLY B 1 11 ? 33.30260 -21.48104 43.94023 1.000 60.97949 5 GLY B O 1
ATOM 1381 N N . ALA B 1 12 ? 31.76659 -23.01508 44.55318 1.000 54.27806 6 ALA B N 1
ATOM 1382 C CA . ALA B 1 12 ? 31.06967 -22.95219 43.27331 1.000 52.68747 6 ALA B CA 1
ATOM 1383 C C . ALA B 1 12 ? 30.33553 -21.62910 43.10301 1.000 55.44740 6 ALA B C 1
ATOM 1384 O O . ALA B 1 12 ? 30.30401 -21.07187 42.00008 1.000 55.57226 6 ALA B O 1
ATOM 1386 N N . ARG B 1 13 ? 29.72251 -21.12026 44.17568 1.000 58.09929 7 ARG B N 1
ATOM 1387 C CA . ARG B 1 13 ? 29.06359 -19.81889 44.10349 1.000 55.92145 7 ARG B CA 1
ATOM 1388 C C . ARG B 1 13 ? 30.05583 -18.72979 43.72471 1.000 54.28585 7 ARG B C 1
ATOM 1389 O O . ARG B 1 13 ? 29.82219 -17.94930 42.79454 1.000 50.18201 7 ARG B O 1
ATOM 1397 N N . ARG B 1 14 ? 31.17618 -18.66746 44.44524 1.000 54.07097 8 ARG B N 1
ATOM 1398 C CA . ARG B 1 14 ? 32.14258 -17.59407 44.25123 1.000 51.14212 8 ARG B CA 1
ATOM 1399 C C . ARG B 1 14 ? 32.84261 -17.70433 42.90411 1.000 51.34720 8 ARG B C 1
ATOM 1400 O O . ARG B 1 14 ? 33.23620 -16.68500 42.32600 1.000 52.90780 8 ARG B O 1
ATOM 1408 N N . GLY B 1 15 ? 33.01695 -18.92589 42.39802 1.000 51.86002 9 GLY B N 1
ATOM 1409 C CA . GLY B 1 15 ? 33.57810 -19.08667 41.06973 1.000 49.58837 9 GLY B CA 1
ATOM 1410 C C . GLY B 1 15 ? 32.65152 -18.56462 39.98877 1.000 53.60400 9 GLY B C 1
ATOM 1411 O O . GLY B 1 15 ? 33.09877 -17.94168 39.02198 1.000 53.84807 9 GLY B O 1
ATOM 1412 N N . LEU B 1 16 ? 31.34721 -18.80214 40.14155 1.000 55.73016 10 LEU B N 1
ATOM 1413 C CA . LEU B 1 16 ? 30.38860 -18.29830 39.16642 1.000 52.56709 10 LEU B CA 1
ATOM 1414 C C . LEU B 1 16 ? 30.32945 -16.77691 39.19040 1.000 50.68846 10 LEU B C 1
ATOM 1415 O O . LEU B 1 16 ? 30.17617 -16.13962 38.14235 1.000 52.91299 10 LEU B O 1
ATOM 1420 N N . GLU B 1 17 ? 30.45737 -16.17517 40.37381 1.000 46.57270 11 GLU B N 1
ATOM 1421 C CA . GLU B 1 17 ? 30.42335 -14.71940 40.46150 1.000 48.19840 11 GLU B CA 1
ATOM 1422 C C . GLU B 1 17 ? 31.64403 -14.09890 39.79009 1.000 49.91690 11 GLU B C 1
ATOM 1423 O O . GLU B 1 17 ? 31.52511 -13.08163 39.09761 1.000 46.47519 11 GLU B O 1
ATOM 1429 N N . TRP B 1 18 ? 32.82325 -14.70333 39.96688 1.000 49.21351 12 TRP B N 1
ATOM 1430 C CA . TRP B 1 18 ? 34.00045 -14.24219 39.23552 1.000 44.75664 12 TRP B CA 1
ATOM 1431 C C . TRP B 1 18 ? 33.80977 -14.40547 37.73372 1.000 48.28282 12 TRP B C 1
ATOM 1432 O O . TRP B 1 18 ? 34.22697 -13.54547 36.95015 1.000 46.32054 12 TRP B O 1
ATOM 1443 N N . PHE B 1 19 ? 33.19029 -15.51188 37.31369 1.000 48.08624 13 PHE B N 1
ATOM 1444 C CA . PHE B 1 19 ? 32.89852 -15.70907 35.89707 1.000 49.31682 13 PHE B CA 1
ATOM 1445 C C . PHE B 1 19 ? 31.94716 -14.63354 35.38354 1.000 52.87276 13 PHE B C 1
ATOM 1446 O O . PHE B 1 19 ? 32.12383 -14.11309 34.27603 1.000 52.00516 13 PHE B O 1
ATOM 1454 N N . LEU B 1 20 ? 30.94558 -14.27047 36.18843 1.000 44.96468 14 LEU B N 1
ATOM 1455 C CA . LEU B 1 20 ? 29.98871 -13.25583 35.76819 1.000 46.42100 14 LEU B CA 1
ATOM 1456 C C . LEU B 1 20 ? 30.64664 -11.88417 35.67373 1.000 51.02692 14 LEU B C 1
ATOM 1457 O O . LEU B 1 20 ? 30.32659 -11.09649 34.77416 1.000 49.91223 14 LEU B O 1
ATOM 1462 N N . GLY B 1 21 ? 31.56956 -11.58416 36.59002 1.000 44.23979 15 GLY B N 1
ATOM 1463 C CA . GLY B 1 21 ? 32.30302 -10.33402 36.50505 1.000 48.55728 15 GLY B CA 1
ATOM 1464 C C . GLY B 1 21 ? 33.06576 -10.19080 35.20166 1.000 45.55382 15 GLY B C 1
ATOM 1465 O O . GLY B 1 21 ? 33.07019 -9.12046 34.58629 1.000 40.30042 15 GLY B O 1
ATOM 1466 N N . PHE B 1 22 ? 33.71275 -11.26773 34.75402 1.000 43.25022 16 PHE B N 1
ATOM 1467 C CA . PHE B 1 22 ? 34.48961 -11.18410 33.52552 1.000 49.18650 16 PHE B CA 1
ATOM 1468 C C . PHE B 1 22 ? 33.60443 -11.17325 32.28519 1.000 44.66061 16 PHE B C 1
ATOM 1469 O O . PHE B 1 22 ? 33.95920 -10.53793 31.28444 1.000 45.95679 16 PHE B O 1
ATOM 1477 N N . TYR B 1 23 ? 32.44920 -11.83774 32.34179 1.000 45.50754 17 TYR B N 1
ATOM 1478 C CA . TYR B 1 23 ? 31.46067 -11.70799 31.27553 1.000 40.65393 17 TYR B CA 1
ATOM 1479 C C . TYR B 1 23 ? 31.04775 -10.25225 31.08696 1.000 43.36370 17 TYR B C 1
ATOM 1480 O O . TYR B 1 23 ? 31.06646 -9.72808 29.96723 1.000 43.46643 17 TYR B O 1
ATOM 1489 N N . PHE B 1 24 ? 30.67936 -9.57780 32.18068 1.000 45.96238 18 PHE B N 1
ATOM 1490 C CA . PHE B 1 24 ? 30.19361 -8.20277 32.08212 1.000 41.16959 18 PHE B CA 1
ATOM 1491 C C . PHE B 1 24 ? 31.30908 -7.20139 31.82182 1.000 41.39926 18 PHE B C 1
ATOM 1492 O O . PHE B 1 24 ? 31.08010 -6.19231 31.14447 1.000 44.93152 18 PHE B O 1
ATOM 1500 N N . LEU B 1 25 ? 32.51185 -7.44370 32.35046 1.000 42.06391 19 LEU B N 1
ATOM 1501 C CA . LEU B 1 25 ? 33.63339 -6.56319 32.02477 1.000 45.73714 19 LEU B CA 1
ATOM 1502 C C . LEU B 1 25 ? 34.03746 -6.70501 30.56293 1.000 42.75495 19 LEU B C 1
ATOM 1503 O O . LEU B 1 25 ? 34.37512 -5.71151 29.91133 1.000 44.53988 19 LEU B O 1
ATOM 1508 N N . SER B 1 26 ? 33.98835 -7.92873 30.02489 1.000 42.04750 20 SER B N 1
ATOM 1509 C CA . SER B 1 26 ? 34.34559 -8.12820 28.62591 1.000 41.47107 20 SER B CA 1
ATOM 1510 C C . SER B 1 26 ? 33.27521 -7.59283 27.68293 1.000 46.04493 20 SER B C 1
ATOM 1511 O O . SER B 1 26 ? 33.58874 -7.21983 26.54673 1.000 48.51437 20 SER B O 1
ATOM 1514 N N . HIS B 1 27 ? 32.01801 -7.53612 28.12892 1.000 46.57028 21 HIS B N 1
ATOM 1515 C CA . HIS B 1 27 ? 30.94350 -7.09181 27.24327 1.000 43.41417 21 HIS B CA 1
ATOM 1516 C C . HIS B 1 27 ? 31.09240 -5.62492 26.85877 1.000 43.67541 21 HIS B C 1
ATOM 1517 O O . HIS B 1 27 ? 30.64486 -5.22573 25.77847 1.000 47.44451 21 HIS B O 1
ATOM 1524 N N . ILE B 1 28 ? 31.71173 -4.81608 27.71540 1.000 46.16110 22 ILE B N 1
ATOM 1525 C CA . ILE B 1 28 ? 31.82991 -3.37755 27.47259 1.000 47.17729 22 ILE B CA 1
ATOM 1526 C C . ILE B 1 28 ? 32.59531 -3.12768 26.17295 1.000 49.40357 22 ILE B C 1
ATOM 1527 O O . ILE B 1 28 ? 32.02429 -2.52611 25.25375 1.000 46.31196 22 ILE B O 1
ATOM 1532 N N . PRO B 1 29 ? 33.85260 -3.57339 26.01452 1.000 43.74206 23 PRO B N 1
ATOM 1533 C CA . PRO B 1 29 ? 34.52301 -3.32769 24.72661 1.000 40.96757 23 PRO B CA 1
ATOM 1534 C C . PRO B 1 29 ? 33.86088 -4.04154 23.56108 1.000 43.87054 23 PRO B C 1
ATOM 1535 O O . PRO B 1 29 ? 33.84294 -3.50781 22.44349 1.000 46.96008 23 PRO B O 1
ATOM 1539 N N . ILE B 1 30 ? 33.30137 -5.23229 23.79462 1.000 40.68163 24 ILE B N 1
ATOM 1540 C CA . ILE B 1 30 ? 32.60918 -5.95615 22.73056 1.000 44.40340 24 ILE B CA 1
ATOM 1541 C C . ILE B 1 30 ? 31.44814 -5.13090 22.19350 1.000 44.67982 24 ILE B C 1
ATOM 1542 O O . ILE B 1 30 ? 31.21834 -5.06689 20.97867 1.000 46.69358 24 ILE B O 1
ATOM 1547 N N . THR B 1 31 ? 30.69976 -4.48223 23.08716 1.000 42.25908 25 THR B N 1
ATOM 1548 C CA . THR B 1 31 ? 29.56874 -3.67080 22.65113 1.000 49.62275 25 THR B CA 1
ATOM 1549 C C . THR B 1 31 ? 30.03260 -2.41149 21.92526 1.000 52.67439 25 THR B C 1
ATOM 1550 O O . THR B 1 31 ? 29.49317 -2.06171 20.86820 1.000 48.19378 25 THR B O 1
ATOM 1554 N N . LEU B 1 32 ? 31.03556 -1.72139 22.47311 1.000 48.79609 26 LEU B N 1
ATOM 1555 C CA . LEU B 1 32 ? 31.45626 -0.44536 21.90372 1.000 51.42389 26 LEU B CA 1
ATOM 1556 C C . LEU B 1 32 ? 32.18206 -0.62763 20.57532 1.000 52.08739 26 LEU B C 1
ATOM 1557 O O . LEU B 1 32 ? 31.92810 0.11241 19.61678 1.000 45.39731 26 LEU B O 1
ATOM 1562 N N . LEU B 1 33 ? 33.08293 -1.60454 20.49597 1.000 53.04207 27 LEU B N 1
ATOM 1563 C CA . LEU B 1 33 ? 34.00797 -1.71407 19.37444 1.000 53.42357 27 LEU B CA 1
ATOM 1564 C C . LEU B 1 33 ? 33.52628 -2.64548 18.26893 1.000 50.85990 27 LEU B C 1
ATOM 1565 O O . LEU B 1 33 ? 34.09889 -2.62250 17.17357 1.000 52.15200 27 LEU B O 1
ATOM 1570 N N . MET B 1 34 ? 32.48708 -3.44527 18.51102 1.000 49.60605 28 MET B N 1
ATOM 1571 C CA . MET B 1 34 ? 32.06943 -4.42870 17.51730 1.000 49.00047 28 MET B CA 1
ATOM 1572 C C . MET B 1 34 ? 30.56236 -4.41913 17.28907 1.000 51.82131 28 MET B C 1
ATOM 1573 O O . MET B 1 34 ? 30.10822 -4.22851 16.15762 1.000 52.99639 28 MET B O 1
ATOM 1578 N N . ASP B 1 35 ? 29.77807 -4.62052 18.35278 1.000 46.99053 29 ASP B N 1
ATOM 1579 C CA . ASP B 1 35 ? 28.33314 -4.77335 18.18959 1.000 50.32423 29 ASP B CA 1
ATOM 1580 C C . ASP B 1 35 ? 27.68581 -3.50833 17.63889 1.000 49.43258 29 ASP B C 1
ATOM 1581 O O . ASP B 1 35 ? 26.81233 -3.58103 16.76785 1.000 50.66001 29 ASP B O 1
ATOM 1586 N N . LEU B 1 36 ? 28.08905 -2.34114 18.13512 1.000 46.29459 30 LEU B N 1
ATOM 1587 C CA . LEU B 1 36 ? 27.44085 -1.09535 17.76301 1.000 48.87872 30 LEU B CA 1
ATOM 1588 C C . LEU B 1 36 ? 28.03259 -0.46637 16.50544 1.000 48.67208 30 LEU B C 1
ATOM 1589 O O . LEU B 1 36 ? 27.80789 0.72542 16.25424 1.000 55.83060 30 LEU B O 1
ATOM 1594 N N . GLN B 1 37 ? 28.76554 -1.23917 15.70138 1.000 50.59018 31 GLN B N 1
ATOM 1595 C CA . GLN B 1 37 ? 29.30659 -0.71275 14.45244 1.000 54.30137 31 GLN B CA 1
ATOM 1596 C C . GLN B 1 37 ? 28.21206 -0.38483 13.44621 1.000 55.69039 31 GLN B C 1
ATOM 1597 O O . GLN B 1 37 ? 28.44481 0.41334 12.53374 1.000 58.23102 31 GLN B O 1
ATOM 1603 N N . GLY B 1 38 ? 27.02603 -0.97262 13.59611 1.000 59.50390 32 GLY B N 1
ATOM 1604 C CA . GLY B 1 38 ? 25.93760 -0.73314 12.67184 1.000 56.25056 32 GLY B CA 1
ATOM 1605 C C . GLY B 1 38 ? 25.01356 0.40566 13.02944 1.000 57.31837 32 GLY B C 1
ATOM 1606 O O . GLY B 1 38 ? 24.12093 0.72847 12.24320 1.000 66.31703 32 GLY B O 1
ATOM 1607 N N . VAL B 1 39 ? 25.18939 1.02736 14.19341 1.000 54.95084 33 VAL B N 1
ATOM 1608 C CA . VAL B 1 39 ? 24.33643 2.15120 14.56307 1.000 58.38724 33 VAL B CA 1
ATOM 1609 C C . VAL B 1 39 ? 25.18995 3.37686 14.87031 1.000 52.96388 33 VAL B C 1
ATOM 1610 O O . VAL B 1 39 ? 24.77926 4.51016 14.59499 1.000 50.02598 33 VAL B O 1
ATOM 1614 N N . LEU B 1 40 ? 26.39697 3.16688 15.41789 1.000 54.38129 34 LEU B N 1
ATOM 1615 C CA . LEU B 1 40 ? 27.24238 4.31276 15.71662 1.000 55.39965 34 LEU B CA 1
ATOM 1616 C C . LEU B 1 40 ? 27.96239 4.79748 14.45983 1.000 54.93398 34 LEU B C 1
ATOM 1617 O O . LEU B 1 40 ? 28.27144 4.00281 13.56694 1.000 54.99560 34 LEU B O 1
ATOM 1622 N N . PRO B 1 41 ? 28.23307 6.10057 14.37099 1.000 55.20665 35 PRO B N 1
ATOM 1623 C CA . PRO B 1 41 ? 28.95499 6.62808 13.20619 1.000 57.13608 35 PRO B CA 1
ATOM 1624 C C . PRO B 1 41 ? 30.31800 5.97203 13.04485 1.000 56.37240 35 PRO B C 1
ATOM 1625 O O . PRO B 1 41 ? 31.02076 5.70579 14.02207 1.000 60.38426 35 PRO B O 1
ATOM 1629 N N . ARG B 1 42 ? 30.68681 5.71757 11.78683 1.000 58.32116 36 ARG B N 1
ATOM 1630 C CA . ARG B 1 42 ? 31.94058 5.02918 11.50410 1.000 59.21491 36 ARG B CA 1
ATOM 1631 C C . ARG B 1 42 ? 33.14886 5.82933 11.96500 1.000 59.67185 36 ARG B C 1
ATOM 1632 O O . ARG B 1 42 ? 34.16776 5.24355 12.34965 1.000 54.62681 36 ARG B O 1
ATOM 1640 N N . ASP B 1 43 ? 33.06386 7.16005 11.92439 1.000 60.14584 37 ASP B N 1
ATOM 1641 C CA . ASP B 1 43 ? 34.22320 7.98652 12.22932 1.000 58.38854 37 ASP B CA 1
ATOM 1642 C C . ASP B 1 43 ? 34.55401 8.02125 13.71102 1.000 55.28924 37 ASP B C 1
ATOM 1643 O O . ASP B 1 43 ? 35.58742 8.58406 14.08142 1.000 61.02565 37 ASP B O 1
ATOM 1648 N N . LEU B 1 44 ? 33.71095 7.45943 14.56715 1.000 50.80822 38 LEU B N 1
ATOM 1649 C CA . LEU B 1 44 ? 34.13452 7.24168 15.93889 1.000 55.03602 38 LEU B CA 1
ATOM 1650 C C . LEU B 1 44 ? 35.09448 6.06765 16.05397 1.000 62.51466 38 LEU B C 1
ATOM 1651 O O . LEU B 1 44 ? 35.66111 5.86085 17.13026 1.000 62.93757 38 LEU B O 1
ATOM 1656 N N . TYR B 1 45 ? 35.31311 5.31652 14.96112 1.000 55.68026 39 TYR B N 1
ATOM 1657 C CA . TYR B 1 45 ? 36.21184 4.17394 14.94947 1.000 57.94038 39 TYR B CA 1
ATOM 1658 C C . TYR B 1 45 ? 37.42467 4.44189 14.07702 1.000 58.09626 39 TYR B C 1
ATOM 1659 O O . TYR B 1 45 ? 37.27363 4.95453 12.95842 1.000 59.20581 39 TYR B O 1
ATOM 1668 N N . PRO B 1 46 ? 38.62928 4.10847 14.53443 1.000 57.40517 40 PRO B N 1
ATOM 1669 C CA . PRO B 1 46 ? 39.78976 4.12323 13.63730 1.000 61.50470 40 PRO B CA 1
ATOM 1670 C C . PRO B 1 46 ? 39.68091 3.01545 12.60109 1.000 59.63062 40 PRO B C 1
ATOM 1671 O O . PRO B 1 46 ? 38.99943 2.00658 12.79715 1.000 58.44716 40 PRO B O 1
ATOM 1675 N N . VAL B 1 47 ? 40.38074 3.21780 11.48098 1.000 65.88038 41 VAL B N 1
ATOM 1676 C CA . VAL B 1 47 ? 40.22997 2.32307 10.33311 1.000 68.51227 41 VAL B CA 1
ATOM 1677 C C . VAL B 1 47 ? 40.63069 0.89435 10.68449 1.000 59.72379 41 VAL B C 1
ATOM 1678 O O . VAL B 1 47 ? 40.05220 -0.06332 10.15731 1.000 60.47183 41 VAL B O 1
ATOM 1682 N N . GLU B 1 48 ? 41.60779 0.72211 11.58145 1.000 56.47506 42 GLU B N 1
ATOM 1683 C CA . GLU B 1 48 ? 42.02224 -0.62294 11.95924 1.000 56.50071 42 GLU B CA 1
ATOM 1684 C C . GLU B 1 48 ? 40.88771 -1.36145 12.65884 1.000 55.48507 42 GLU B C 1
ATOM 1685 O O . GLU B 1 48 ? 40.71803 -2.57341 12.47472 1.000 51.19692 42 GLU B O 1
ATOM 1691 N N . LEU B 1 49 ? 40.08438 -0.63836 13.43999 1.000 52.96801 43 LEU B N 1
ATOM 1692 C CA . LEU B 1 49 ? 38.93641 -1.22898 14.10755 1.000 53.96998 43 LEU B CA 1
ATOM 1693 C C . LEU B 1 49 ? 37.77565 -1.45045 13.14653 1.000 52.20896 43 LEU B C 1
ATOM 1694 O O . LEU B 1 49 ? 37.01760 -2.41073 13.31258 1.000 55.99716 43 LEU B O 1
ATOM 1699 N N . ARG B 1 50 ? 37.62233 -0.58548 12.14056 1.000 49.53475 44 ARG B N 1
ATOM 1700 C CA . ARG B 1 50 ? 36.58779 -0.80182 11.13754 1.000 50.54998 44 ARG B CA 1
ATOM 1701 C C . ARG B 1 50 ? 36.92841 -1.97443 10.22537 1.000 49.62589 44 ARG B C 1
ATOM 1702 O O . ARG B 1 50 ? 36.02580 -2.69064 9.77687 1.000 55.04243 44 ARG B O 1
ATOM 1710 N N . ASN B 1 51 ? 38.21315 -2.18932 9.94217 1.000 50.59650 45 ASN B N 1
ATOM 1711 C CA . ASN B 1 51 ? 38.60709 -3.33494 9.13308 1.000 54.40646 45 ASN B CA 1
ATOM 1712 C C . ASN B 1 51 ? 38.56662 -4.63055 9.93427 1.000 53.22353 45 ASN B C 1
ATOM 1713 O O . ASN B 1 51 ? 38.28284 -5.69306 9.37068 1.000 50.78066 45 ASN B O 1
ATOM 1718 N N . LEU B 1 52 ? 38.84287 -4.56044 11.23911 1.000 49.86489 46 LEU B N 1
ATOM 1719 C CA . LEU B 1 52 ? 38.59096 -5.70252 12.10789 1.000 47.32368 46 LEU B CA 1
ATOM 1720 C C . LEU B 1 52 ? 37.10971 -6.04792 12.12046 1.000 52.46269 46 LEU B C 1
ATOM 1721 O O . LEU B 1 52 ? 36.73554 -7.22664 12.14524 1.000 54.35451 46 LEU B O 1
ATOM 1726 N N . GLN B 1 53 ? 36.25213 -5.02547 12.11378 1.000 50.46155 47 GLN B N 1
ATOM 1727 C CA . GLN B 1 53 ? 34.81983 -5.25531 11.97415 1.000 54.77956 47 GLN B CA 1
ATOM 1728 C C . GLN B 1 53 ? 34.50634 -5.95934 10.65716 1.000 55.23494 47 GLN B C 1
ATOM 1729 O O . GLN B 1 53 ? 33.73179 -6.92319 10.62724 1.000 49.20416 47 GLN B O 1
ATOM 1735 N N . GLN B 1 54 ? 35.12482 -5.51165 9.56108 1.000 53.35026 48 GLN B N 1
ATOM 1736 C CA . GLN B 1 54 ? 34.89870 -6.14701 8.26639 1.000 51.81181 48 GLN B CA 1
ATOM 1737 C C . GLN B 1 54 ? 35.39166 -7.58788 8.25933 1.000 54.00568 48 GLN B C 1
ATOM 1738 O O . GLN B 1 54 ? 34.78406 -8.45386 7.61948 1.000 50.07189 48 GLN B O 1
ATOM 1744 N N . TRP B 1 55 ? 36.48312 -7.86641 8.97210 1.000 53.23497 49 TRP B N 1
ATOM 1745 C CA . TRP B 1 55 ? 37.00855 -9.22392 9.00210 1.000 49.90828 49 TRP B CA 1
ATOM 1746 C C . TRP B 1 55 ? 36.02582 -10.17641 9.66617 1.000 49.31012 49 TRP B C 1
ATOM 1747 O O . TRP B 1 55 ? 35.79840 -11.28815 9.17589 1.000 49.99535 49 TRP B O 1
ATOM 1758 N N . TYR B 1 56 ? 35.43834 -9.76068 10.79119 1.000 47.50652 50 TYR B N 1
ATOM 1759 C CA . TYR B 1 56 ? 34.46488 -10.61375 11.46276 1.000 49.99164 50 TYR B CA 1
ATOM 1760 C C . TYR B 1 56 ? 33.27406 -10.90217 10.56184 1.000 49.10008 50 TYR B C 1
ATOM 1761 O O . TYR B 1 56 ? 32.79166 -12.03965 10.50104 1.000 42.83931 50 TYR B O 1
ATOM 1770 N N . ILE B 1 57 ? 32.78310 -9.88274 9.85524 1.000 49.63138 51 ILE B N 1
ATOM 1771 C CA . ILE B 1 57 ? 31.59073 -10.05711 9.03311 1.000 56.66854 51 ILE B CA 1
ATOM 1772 C C . ILE B 1 57 ? 31.88200 -10.97123 7.84700 1.000 57.61149 51 ILE B C 1
ATOM 1773 O O . ILE B 1 57 ? 31.02925 -11.76567 7.43323 1.000 56.59914 51 ILE B O 1
ATOM 1778 N N . GLU B 1 58 ? 33.09230 -10.89260 7.29447 1.000 54.93848 52 GLU B N 1
ATOM 1779 C CA . GLU B 1 58 ? 33.43737 -11.73973 6.15643 1.000 54.91284 52 GLU B CA 1
ATOM 1780 C C . GLU B 1 58 ? 33.70142 -13.17615 6.59528 1.000 57.48258 52 GLU B C 1
ATOM 1781 O O . GLU B 1 58 ? 33.17737 -14.12263 5.99771 1.000 57.35361 52 GLU B O 1
ATOM 1787 N N . GLU B 1 59 ? 34.50367 -13.35311 7.64719 1.000 52.75632 53 GLU B N 1
ATOM 1788 C CA . GLU B 1 59 ? 34.85890 -14.69331 8.10343 1.000 48.83879 53 GLU B CA 1
ATOM 1789 C C . GLU B 1 59 ? 33.64339 -15.44268 8.62551 1.000 56.21270 53 GLU B C 1
ATOM 1790 O O . GLU B 1 59 ? 33.39164 -16.59096 8.24325 1.000 56.33519 53 GLU B O 1
ATOM 1796 N N . PHE B 1 60 ? 32.88245 -14.81065 9.50695 1.000 51.75487 54 PHE B N 1
ATOM 1797 C CA . PHE B 1 60 ? 31.78026 -15.47374 10.18015 1.000 49.62171 54 PHE B CA 1
ATOM 1798 C C . PHE B 1 60 ? 30.46140 -15.32138 9.43861 1.000 49.55100 54 PHE B C 1
ATOM 1799 O O . PHE B 1 60 ? 29.44693 -15.85257 9.90082 1.000 49.95429 54 PHE B O 1
ATOM 1807 N N . LYS B 1 61 ? 30.45687 -14.62190 8.30156 1.000 48.52327 55 LYS B N 1
ATOM 1808 C CA . LYS B 1 61 ? 29.28652 -14.51573 7.43170 1.000 54.76299 55 LYS B CA 1
ATOM 1809 C C . LYS B 1 61 ? 28.07781 -13.96398 8.19090 1.000 55.98820 55 LYS B C 1
ATOM 1810 O O . LYS B 1 61 ? 26.97947 -14.52315 8.14544 1.000 57.50487 55 LYS B O 1
ATOM 1816 N N . ASP B 1 62 ? 28.28445 -12.84901 8.89452 1.000 49.71773 56 ASP B N 1
ATOM 1817 C CA . ASP B 1 62 ? 27.24243 -12.28763 9.74585 1.000 51.84151 56 ASP B CA 1
ATOM 1818 C C . ASP B 1 62 ? 26.32826 -11.38658 8.92779 1.000 49.62568 56 ASP B C 1
ATOM 1819 O O . ASP B 1 62 ? 26.80517 -10.40424 8.34450 1.000 49.92738 56 ASP B O 1
ATOM 1824 N N . PRO B 1 63 ? 25.02693 -11.66345 8.87072 1.000 49.57314 57 PRO B N 1
ATOM 1825 C CA . PRO B 1 63 ? 24.10107 -10.84065 8.08082 1.000 49.85730 57 PRO B CA 1
ATOM 1826 C C . PRO B 1 63 ? 23.39839 -9.72959 8.84777 1.000 42.61034 57 PRO B C 1
ATOM 1827 O O . PRO B 1 63 ? 22.59694 -9.00971 8.24266 1.000 42.19363 57 PRO B O 1
ATOM 1831 N N . LEU B 1 64 ? 23.67004 -9.56306 10.13780 1.000 43.24029 58 LEU B N 1
ATOM 1832 C CA . LEU B 1 64 ? 22.88721 -8.66171 10.96663 1.000 48.08441 58 LEU B CA 1
ATOM 1833 C C . LEU B 1 64 ? 23.67139 -7.49685 11.55060 1.000 48.33611 58 LEU B C 1
ATOM 1834 O O . LEU B 1 64 ? 23.10029 -6.41734 11.70929 1.000 47.36529 58 LEU B O 1
ATOM 1839 N N . LEU B 1 65 ? 24.95244 -7.67131 11.87095 1.000 52.48687 59 LEU B N 1
ATOM 1840 C CA . LEU B 1 65 ? 25.65246 -6.64742 12.64072 1.000 54.71046 59 LEU B CA 1
ATOM 1841 C C . LEU B 1 65 ? 25.98970 -5.42922 11.78692 1.000 54.35078 59 LEU B C 1
ATOM 1842 O O . LEU B 1 65 ? 25.76206 -4.28852 12.20689 1.000 56.99870 59 LEU B O 1
ATOM 1847 N N . GLN B 1 66 ? 26.51989 -5.64835 10.58026 1.000 52.48201 60 GLN B N 1
ATOM 1848 C CA . GLN B 1 66 ? 27.00326 -4.53062 9.77075 1.000 60.45520 60 GLN B CA 1
ATOM 1849 C C . GLN B 1 66 ? 25.85494 -3.66167 9.26984 1.000 61.75483 60 GLN B C 1
ATOM 1850 O O . GLN B 1 66 ? 25.89206 -2.43304 9.40334 1.000 66.35186 60 GLN B O 1
ATOM 1856 N N . THR B 1 67 ? 24.82949 -4.28162 8.67800 1.000 61.44962 61 THR B N 1
ATOM 1857 C CA . THR B 1 67 ? 23.68621 -3.58020 8.09453 1.000 65.25031 61 THR B CA 1
ATOM 1858 C C . THR B 1 67 ? 22.41097 -4.07379 8.77112 1.000 65.48860 61 THR B C 1
ATOM 1859 O O . THR B 1 67 ? 21.68507 -4.91239 8.21431 1.000 62.69592 61 THR B O 1
ATOM 1863 N N . PRO B 1 68 ? 22.08784 -3.55088 9.95098 1.000 54.34299 62 PRO B N 1
ATOM 1864 C CA . PRO B 1 68 ? 21.08309 -4.19538 10.80958 1.000 49.58783 62 PRO B CA 1
ATOM 1865 C C . PRO B 1 68 ? 19.66641 -3.87934 10.36491 1.000 51.45176 62 PRO B C 1
ATOM 1866 O O . PRO B 1 68 ? 19.32761 -2.71517 10.10271 1.000 54.76873 62 PRO B O 1
ATOM 1870 N N . PRO B 1 69 ? 18.80168 -4.89075 10.28902 1.000 51.92938 63 PRO B N 1
ATOM 1871 C CA . PRO B 1 69 ? 17.37699 -4.63278 10.05990 1.000 47.76181 63 PRO B CA 1
ATOM 1872 C C . PRO B 1 69 ? 16.76961 -3.86607 11.22479 1.000 45.39360 63 PRO B C 1
ATOM 1873 O O . PRO B 1 69 ? 17.34324 -3.77507 12.31340 1.000 50.51220 63 PRO B O 1
ATOM 1877 N N . ALA B 1 70 ? 15.57854 -3.31464 10.97816 1.000 41.27061 64 ALA B N 1
ATOM 1878 C CA . ALA B 1 70 ? 14.93175 -2.45889 11.96875 1.000 47.72593 64 ALA B CA 1
ATOM 1879 C C . ALA B 1 70 ? 14.69786 -3.19867 13.28159 1.000 46.48068 64 ALA B C 1
ATOM 1880 O O . ALA B 1 70 ? 14.98360 -2.66645 14.36029 1.000 49.47784 64 ALA B O 1
ATOM 1882 N N .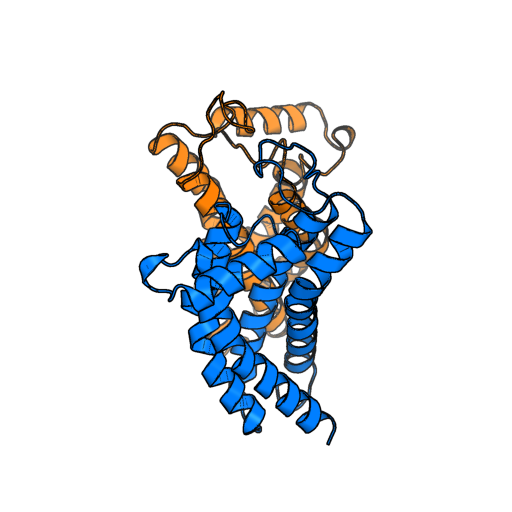 TRP B 1 71 ? 14.18665 -4.43278 13.21111 1.000 43.44379 65 TRP B N 1
ATOM 1883 C CA . TRP B 1 71 ? 13.97983 -5.20020 14.43408 1.000 41.82608 65 TRP B CA 1
ATOM 1884 C C . TRP B 1 71 ? 15.29704 -5.42262 15.16580 1.000 45.05225 65 TRP B C 1
ATOM 1885 O O . TRP B 1 71 ? 15.37250 -5.25165 16.38929 1.000 46.64460 65 TRP B O 1
ATOM 1896 N N . PHE B 1 72 ? 16.35771 -5.76418 14.43169 1.000 46.81929 66 PHE B N 1
ATOM 1897 C CA . PHE B 1 72 ? 17.65616 -5.94782 15.06923 1.000 45.62147 66 PHE B CA 1
ATOM 1898 C C . PHE B 1 72 ? 18.28012 -4.62005 15.48079 1.000 45.49083 66 PHE B C 1
ATOM 1899 O O . PHE B 1 72 ? 18.99391 -4.56349 16.48737 1.000 45.89032 66 PHE B O 1
ATOM 1907 N N . LYS B 1 73 ? 18.02853 -3.54683 14.72489 1.000 44.10417 67 LYS B N 1
ATOM 1908 C CA . LYS B 1 73 ? 18.57236 -2.24801 15.11121 1.000 42.52442 67 LYS B CA 1
ATOM 1909 C C . LYS B 1 73 ? 17.94488 -1.74040 16.40388 1.000 43.90820 67 LYS B C 1
ATOM 1910 O O . LYS B 1 73 ? 18.58433 -0.98663 17.14415 1.000 46.33717 67 LYS B O 1
ATOM 1916 N N . SER B 1 74 ? 16.70515 -2.14211 16.69839 1.000 37.31626 68 SER B N 1
ATOM 1917 C CA . SER B 1 74 ? 16.08130 -1.71998 17.94928 1.000 37.60074 68 SER B CA 1
ATOM 1918 C C . SER B 1 74 ? 16.71497 -2.42291 19.14476 1.000 42.75803 68 SER B C 1
ATOM 1919 O O . SER B 1 74 ? 16.85918 -1.82565 20.21758 1.000 41.74717 68 SER B O 1
ATOM 1922 N N . PHE B 1 75 ? 17.10114 -3.69106 18.98003 1.000 39.66360 69 PHE B N 1
ATOM 1923 C CA . PHE B 1 75 ? 17.84075 -4.37355 20.03406 1.000 41.84117 69 PHE B CA 1
ATOM 1924 C C . PHE B 1 75 ? 19.22435 -3.76422 20.23168 1.000 46.22078 69 PHE B C 1
ATOM 1925 O O . PHE B 1 75 ? 19.72837 -3.73303 21.36010 1.000 47.01200 69 PHE B O 1
ATOM 1933 N N . LEU B 1 76 ? 19.85109 -3.27284 19.15843 1.000 44.16785 70 LEU B N 1
ATOM 1934 C CA . LEU B 1 76 ? 21.16955 -2.66323 19.29792 1.000 39.64264 70 LEU B CA 1
ATOM 1935 C C . LEU B 1 76 ? 21.10486 -1.38176 20.12276 1.000 41.53726 70 LEU B C 1
ATOM 1936 O O . LEU B 1 76 ? 22.00908 -1.10825 20.92151 1.000 42.00815 70 LEU B O 1
ATOM 1941 N N . PHE B 1 77 ? 20.04040 -0.58960 19.96341 1.000 42.46441 71 PHE B N 1
ATOM 1942 C CA . PHE B 1 77 ? 19.91821 0.61763 20.77792 1.000 43.39817 71 PHE B CA 1
ATOM 1943 C C . PHE B 1 77 ? 19.59604 0.28917 22.23088 1.000 43.27316 71 PHE B C 1
ATOM 1944 O O . PHE B 1 77 ? 19.93968 1.06814 23.12656 1.000 46.53606 71 PHE B O 1
ATOM 1952 N N . CYS B 1 78 ? 18.94684 -0.85086 22.48975 1.000 43.15200 72 CYS B N 1
ATOM 1953 C CA . CYS B 1 78 ? 18.80645 -1.30666 23.87034 1.000 39.64070 72 CYS B CA 1
ATOM 1954 C C . CYS B 1 78 ? 20.15985 -1.67215 24.45919 1.000 41.88119 72 CYS B C 1
ATOM 1955 O O . CYS B 1 78 ? 20.43349 -1.37877 25.62889 1.000 44.32255 72 CYS B O 1
ATOM 1958 N N . GLU B 1 79 ? 21.01526 -2.32396 23.66699 1.000 41.00173 73 GLU B N 1
ATOM 1959 C CA . GLU B 1 79 ? 22.35434 -2.65642 24.14271 1.000 47.08605 73 GLU B CA 1
ATOM 1960 C C . GLU B 1 79 ? 23.09461 -1.40087 24.58317 1.000 42.15519 73 GLU B C 1
ATOM 1961 O O . GLU B 1 79 ? 23.67719 -1.35623 25.67292 1.000 43.55402 73 GLU B O 1
ATOM 1967 N N . LEU B 1 80 ? 23.04590 -0.35316 23.76118 1.000 42.25372 74 LEU B N 1
ATOM 1968 C CA . LEU B 1 80 ? 23.73711 0.88596 24.09438 1.000 42.72485 74 LEU B CA 1
ATOM 1969 C C . LEU B 1 80 ? 23.08490 1.58243 25.28379 1.000 46.13445 74 LEU B C 1
ATOM 1970 O O . LEU B 1 80 ? 23.75085 1.89932 26.27529 1.000 48.05402 74 LEU B O 1
ATOM 1975 N N . VAL B 1 81 ? 21.77420 1.82119 25.20705 1.000 43.65749 75 VAL B N 1
ATOM 1976 C CA . VAL B 1 81 ? 21.15020 2.72969 26.16397 1.000 42.03002 75 VAL B CA 1
ATOM 1977 C C . VAL B 1 81 ? 20.83217 2.03320 27.48390 1.000 50.37037 75 VAL B C 1
ATOM 1978 O O . VAL B 1 81 ? 20.89760 2.66358 28.54680 1.000 53.63888 75 VAL B O 1
ATOM 1982 N N . PHE B 1 82 ? 20.49608 0.74258 27.46548 1.000 43.19890 76 PHE B N 1
ATOM 1983 C CA . PHE B 1 82 ? 20.12631 0.04052 28.69074 1.000 40.97370 76 PHE B CA 1
ATOM 1984 C C . PHE B 1 82 ? 21.22066 -0.88878 29.20283 1.000 44.12428 76 PHE B C 1
ATOM 1985 O O . PHE B 1 82 ? 21.57507 -0.82958 30.38430 1.000 46.92434 76 PHE B O 1
ATOM 1993 N N . GLN B 1 83 ? 21.77471 -1.74435 28.34119 1.000 42.59459 77 GLN B N 1
ATOM 1994 C CA . GLN B 1 83 ? 22.67770 -2.78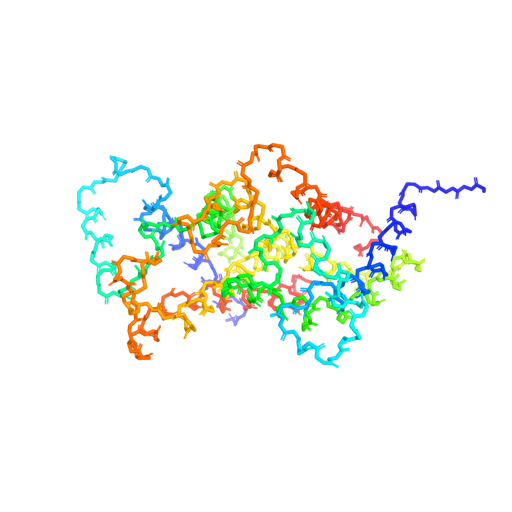591 28.82005 1.000 42.92830 77 GLN B CA 1
ATOM 1995 C C . GLN B 1 83 ? 24.04975 -2.23216 29.18210 1.000 42.01535 77 GLN B C 1
ATOM 1996 O O . GLN B 1 83 ? 24.63478 -2.62859 30.19826 1.000 41.22206 77 GLN B O 1
ATOM 2002 N N . LEU B 1 84 ? 24.57920 -1.31592 28.37371 1.000 40.57915 78 LEU B N 1
ATOM 2003 C CA . LEU B 1 84 ? 25.96043 -0.87803 28.56833 1.000 44.24994 78 LEU B CA 1
ATOM 2004 C C . LEU B 1 84 ? 26.18238 -0.15415 29.89062 1.000 43.73942 78 LEU B C 1
ATOM 2005 O O . LEU B 1 84 ? 27.19718 -0.43709 30.55048 1.000 44.52614 78 LEU B O 1
ATOM 2010 N N . PRO B 1 85 ? 25.31732 0.76379 30.34089 1.000 42.61041 79 PRO B N 1
ATOM 2011 C CA . PRO B 1 85 ? 25.53506 1.34492 31.67577 1.000 41.09009 79 PRO B CA 1
ATOM 2012 C C . PRO B 1 85 ? 25.43661 0.32434 32.78962 1.000 45.33978 79 PRO B C 1
ATOM 2013 O O . PRO B 1 85 ? 26.02581 0.52695 33.85793 1.000 50.42733 79 PRO B O 1
ATOM 2017 N N . PHE B 1 86 ? 24.70576 -0.76810 32.57301 1.000 43.08135 80 PHE B N 1
ATOM 2018 C CA . PHE B 1 86 ? 24.54838 -1.78254 33.60435 1.000 45.35612 80 PHE B CA 1
ATOM 2019 C C . PHE B 1 86 ? 25.78435 -2.66474 33.72748 1.000 43.16579 80 PHE B C 1
ATOM 2020 O O . PHE B 1 86 ? 26.05722 -3.19318 34.81308 1.000 43.58873 80 PHE B O 1
ATOM 2028 N N . PHE B 1 87 ? 26.55757 -2.80557 32.64805 1.000 39.00959 81 PHE B N 1
ATOM 2029 C CA . PHE B 1 87 ? 27.71664 -3.69721 32.66210 1.000 47.36870 81 PHE B CA 1
ATOM 2030 C C . PHE B 1 87 ? 28.74212 -3.35377 33.73936 1.000 45.01784 81 PHE B C 1
ATOM 2031 O O . PHE B 1 87 ? 29.20983 -4.28242 34.42208 1.000 43.71374 81 PHE B O 1
ATOM 2039 N N . PRO B 1 88 ? 29.13539 -2.08980 33.95726 1.000 43.29079 82 PRO B N 1
ATOM 2040 C CA . PRO B 1 88 ? 30.08577 -1.82840 35.05324 1.000 43.79776 82 PRO B CA 1
ATOM 2041 C C . PRO B 1 88 ? 29.50431 -2.11643 36.42472 1.000 46.31682 82 PRO B C 1
ATOM 2042 O O . PRO B 1 88 ? 30.21837 -2.62203 37.30081 1.000 47.78080 82 PRO B O 1
ATOM 2046 N N . ILE B 1 89 ? 28.22220 -1.80325 36.63390 1.000 47.97115 83 ILE B N 1
ATOM 2047 C CA . ILE B 1 89 ? 27.59088 -2.02121 37.93405 1.000 39.45318 83 ILE B CA 1
ATOM 2048 C C . ILE B 1 89 ? 27.51262 -3.50576 38.24869 1.000 41.49403 83 ILE B C 1
ATOM 2049 O O . ILE B 1 89 ? 27.72874 -3.92650 39.39115 1.000 43.32781 83 ILE B O 1
ATOM 2054 N N . ALA B 1 90 ? 27.18164 -4.32384 37.24962 1.000 39.39015 84 ALA B N 1
ATOM 2055 C CA . ALA B 1 90 ? 27.10626 -5.76267 37.48397 1.000 43.38980 84 ALA B CA 1
ATOM 2056 C C . ALA B 1 90 ? 28.48743 -6.38050 37.63115 1.000 43.32659 84 ALA B C 1
ATOM 2057 O O . ALA B 1 90 ? 28.66389 -7.31371 38.42268 1.000 44.83957 84 ALA B O 1
ATOM 2059 N N . ALA B 1 91 ? 29.47694 -5.87901 36.88761 1.000 42.73004 85 ALA B N 1
ATOM 2060 C CA . ALA B 1 91 ? 30.84834 -6.34765 37.07495 1.000 47.79489 85 ALA B CA 1
ATOM 2061 C C . ALA B 1 91 ? 31.32876 -6.06975 38.49358 1.000 49.09834 85 ALA B C 1
ATOM 2062 O O . ALA B 1 91 ? 31.88256 -6.95595 39.15413 1.000 54.48641 85 ALA B O 1
ATOM 2064 N N . TYR B 1 92 ? 31.10621 -4.84592 38.98505 1.000 51.00299 86 TYR B N 1
ATOM 2065 C CA . TYR B 1 92 ? 31.43569 -4.52572 40.37074 1.000 52.36077 86 TYR B CA 1
ATOM 2066 C C . TYR B 1 92 ? 30.77935 -5.51014 41.32859 1.000 48.89953 86 TYR B C 1
ATOM 2067 O O . TYR B 1 92 ? 31.45089 -6.13831 42.15359 1.000 56.53317 86 TYR B O 1
ATOM 2076 N N . ALA B 1 93 ? 29.45928 -5.67298 41.20785 1.000 46.49860 87 ALA B N 1
ATOM 2077 C CA . ALA B 1 93 ? 28.71135 -6.45869 42.18385 1.000 50.80866 87 ALA B CA 1
ATOM 2078 C C . ALA B 1 93 ? 29.17522 -7.91124 42.21959 1.000 48.89675 87 ALA B C 1
ATOM 2079 O O . ALA B 1 93 ? 29.28785 -8.50428 43.29833 1.000 53.11868 87 ALA B O 1
ATOM 2081 N N . PHE B 1 94 ? 29.45522 -8.50330 41.05653 1.000 45.64648 88 PHE B N 1
ATOM 2082 C CA . PHE B 1 94 ? 29.82919 -9.91319 41.03637 1.000 47.32624 88 PHE B CA 1
ATOM 2083 C C . PHE B 1 94 ? 31.29874 -10.12939 41.36509 1.000 55.79347 88 PHE B C 1
ATOM 2084 O O . PHE B 1 94 ? 31.66404 -11.20063 41.86263 1.000 54.72332 88 PHE B O 1
ATOM 2092 N N . PHE B 1 95 ? 32.15027 -9.13638 41.10791 1.000 54.03061 89 PHE B N 1
ATOM 2093 C CA . PHE B 1 95 ? 33.52266 -9.21310 41.59410 1.000 55.13943 89 PHE B CA 1
ATOM 2094 C C . PHE B 1 95 ? 33.56800 -9.04784 43.10810 1.000 58.07085 89 PHE B C 1
ATOM 2095 O O . PHE B 1 95 ? 34.31565 -9.75474 43.79361 1.000 57.09108 89 PHE B O 1
ATOM 2103 N N . LYS B 1 96 ? 32.76188 -8.13009 43.64852 1.000 55.91198 90 LYS B N 1
ATOM 2104 C CA . LYS B 1 96 ? 32.69397 -7.95971 45.09714 1.000 54.62639 90 LYS B CA 1
ATOM 2105 C C . LYS B 1 96 ? 32.00573 -9.15104 45.75612 1.000 58.86708 90 LYS B C 1
ATOM 2106 O O . LYS B 1 96 ? 32.53069 -9.73173 46.71313 1.000 62.07898 90 LYS B O 1
ATOM 2112 N N . GLY B 1 97 ? 30.81718 -9.51750 45.27113 1.000 52.99105 91 GLY B N 1
ATOM 2113 C CA . GLY B 1 97 ? 30.22732 -10.80887 45.54602 1.000 60.07837 91 GLY B CA 1
ATOM 2114 C C . GLY B 1 97 ? 29.09690 -10.82835 46.55844 1.000 63.42005 91 GLY B C 1
ATOM 2115 O O . GLY B 1 97 ? 28.31359 -11.78639 46.56144 1.000 66.55899 91 GLY B O 1
ATOM 2116 N N . GLY B 1 98 ? 28.98409 -9.81883 47.41811 1.000 58.98803 92 GLY B N 1
ATOM 2117 C CA . GLY B 1 98 ? 27.96168 -9.86796 48.44955 1.000 67.49572 92 GLY B CA 1
ATOM 2118 C C . GLY B 1 98 ? 26.79919 -8.91451 48.25277 1.000 73.95060 92 GLY B C 1
ATOM 2119 O O . GLY B 1 98 ? 26.20509 -8.44977 49.23034 1.000 77.64654 92 GLY B O 1
ATOM 2120 N N . CYS B 1 99 ? 26.43770 -8.64175 47.00114 1.000 61.61950 93 CYS B N 1
ATOM 2121 C CA . CYS B 1 99 ? 25.54866 -7.52740 46.66753 1.000 58.76704 93 CYS B CA 1
ATOM 2122 C C . CYS B 1 99 ? 24.14470 -8.04607 46.36412 1.000 56.41084 93 CYS B C 1
ATOM 2123 O O . CYS B 1 99 ? 23.82145 -8.39364 45.22909 1.000 57.26538 93 CYS B O 1
ATOM 2126 N N . LYS B 1 100 ? 23.29476 -8.07190 47.39633 1.000 52.11820 94 LYS B N 1
ATOM 2127 C CA . LYS B 1 100 ? 21.89933 -8.45005 47.21127 1.000 51.71792 94 LYS B CA 1
ATOM 2128 C C . LYS B 1 100 ? 21.14496 -7.46285 46.32849 1.000 49.45982 94 LYS B C 1
ATOM 2129 O O . LYS B 1 100 ? 20.12469 -7.83308 45.73724 1.000 50.30767 94 LYS B O 1
ATOM 2135 N N . TRP B 1 101 ? 21.62342 -6.22171 46.22486 1.000 46.29997 95 TRP B N 1
ATOM 2136 C CA . TRP B 1 101 ? 20.96640 -5.19740 45.42332 1.000 44.90062 95 TRP B CA 1
ATOM 2137 C C . TRP B 1 101 ? 21.12717 -5.41812 43.92340 1.000 47.72546 95 TRP B C 1
ATOM 2138 O O . TRP B 1 101 ? 20.63479 -4.59987 43.14126 1.000 47.85367 95 TRP B O 1
ATOM 2149 N N . ILE B 1 102 ? 21.79739 -6.49090 43.49973 1.000 52.57855 96 ILE B N 1
ATOM 2150 C CA . ILE B 1 102 ? 21.94278 -6.77216 42.07501 1.000 50.56534 96 ILE B CA 1
ATOM 2151 C C . ILE B 1 102 ? 20.89526 -7.75964 41.57266 1.000 46.83347 96 ILE B C 1
ATOM 2152 O O . ILE B 1 102 ? 20.77162 -7.94713 40.35301 1.000 44.35216 96 ILE B O 1
ATOM 2157 N N . ARG B 1 103 ? 20.11000 -8.36139 42.47099 1.000 45.78482 97 ARG B N 1
ATOM 2158 C CA . ARG B 1 103 ? 19.21379 -9.45330 42.09457 1.000 48.84221 97 ARG B CA 1
ATOM 2159 C C . ARG B 1 103 ? 18.21285 -9.02090 41.03072 1.000 46.36049 97 ARG B C 1
ATOM 2160 O O . ARG B 1 103 ? 18.21608 -9.54439 39.90803 1.000 45.89169 97 ARG B O 1
ATOM 2168 N N . THR B 1 104 ? 17.33183 -8.07716 41.36978 1.000 46.84688 98 THR B N 1
ATOM 2169 C CA . THR B 1 104 ? 16.30109 -7.65456 40.42789 1.000 40.44834 98 THR B CA 1
ATOM 2170 C C . THR B 1 104 ? 16.86819 -7.04270 39.15217 1.000 40.67981 98 THR B C 1
ATOM 2171 O O . THR B 1 104 ? 16.36254 -7.37352 38.06733 1.000 40.05223 98 THR B O 1
ATOM 2175 N N . PRO B 1 105 ? 17.88689 -6.16889 39.18717 1.000 41.87446 99 PRO B N 1
ATOM 2176 C CA . PRO B 1 105 ? 18.46946 -5.70008 37.91787 1.000 44.66391 99 PRO B CA 1
ATOM 2177 C C . PRO B 1 105 ? 19.07069 -6.81328 37.07565 1.000 43.06485 99 PRO B C 1
ATOM 2178 O O . PRO B 1 105 ? 19.00980 -6.74310 35.84202 1.000 45.10938 99 PRO B O 1
ATOM 2182 N N . ALA B 1 106 ? 19.65102 -7.84054 37.70144 1.000 39.84817 100 ALA B N 1
ATOM 2183 C CA . ALA B 1 106 ? 20.26041 -8.92373 36.93597 1.000 41.18372 100 ALA B CA 1
ATOM 2184 C C . ALA B 1 106 ? 19.20699 -9.79291 36.26395 1.000 37.95741 100 ALA B C 1
ATOM 2185 O O . ALA B 1 106 ? 19.40222 -10.24829 35.13121 1.000 39.68393 100 ALA B O 1
ATOM 2187 N N . ILE B 1 107 ? 18.09913 -10.04973 36.96134 1.000 40.87636 101 ILE B N 1
ATOM 2188 C CA . ILE B 1 107 ? 16.98378 -10.77958 36.36646 1.000 38.65796 101 ILE B CA 1
ATOM 2189 C C . ILE B 1 107 ? 16.41058 -10.00217 35.19170 1.000 37.23169 101 ILE B C 1
ATOM 2190 O O . ILE B 1 107 ? 16.09741 -10.57315 34.13919 1.000 40.47782 101 ILE B O 1
ATOM 2195 N N . ILE B 1 108 ? 16.27229 -8.68486 35.34842 1.000 36.95781 102 ILE B N 1
ATOM 2196 C CA . ILE B 1 108 ? 15.78613 -7.85929 34.24930 1.000 38.81528 102 ILE B CA 1
ATOM 2197 C C . ILE B 1 108 ? 16.73618 -7.95548 33.06204 1.000 37.78072 102 ILE B C 1
ATOM 2198 O O . ILE B 1 108 ? 16.30966 -8.19174 31.92576 1.000 35.96996 102 ILE B O 1
ATOM 2203 N N . TYR B 1 109 ? 18.04289 -7.81176 33.30993 1.000 38.49232 103 TYR B N 1
ATOM 2204 C CA . TYR B 1 109 ? 19.01320 -7.96135 32.22895 1.000 38.57130 103 TYR B CA 1
ATOM 2205 C C . TYR B 1 109 ? 18.89650 -9.32650 31.57068 1.000 38.70440 103 TYR B C 1
ATOM 2206 O O . TYR B 1 109 ? 18.88638 -9.43680 30.34023 1.000 38.48238 103 TYR B O 1
ATOM 2215 N N . SER B 1 110 ? 18.81014 -10.38251 32.38255 1.000 37.42808 104 SER B N 1
ATOM 2216 C CA . SER B 1 110 ? 18.85599 -11.74040 31.84989 1.000 37.45536 104 SER B CA 1
ATOM 2217 C C . SER B 1 110 ? 17.65720 -12.01814 30.95080 1.000 39.82488 104 SER B C 1
ATOM 2218 O O . SER B 1 110 ? 17.80669 -12.55176 29.84653 1.000 40.32846 104 SER B O 1
ATOM 2221 N N . VAL B 1 111 ? 16.45562 -11.65995 31.41125 1.000 37.74901 105 VAL B N 1
ATOM 2222 C CA . VAL B 1 111 ? 15.25995 -11.88391 30.60507 1.000 31.99722 105 VAL B CA 1
ATOM 2223 C C . VAL B 1 111 ? 15.31663 -11.04894 29.33216 1.000 35.25744 105 VAL B C 1
ATOM 2224 O O . VAL B 1 111 ? 15.03475 -11.54537 28.23303 1.000 33.93162 105 VAL B O 1
ATOM 2228 N N . HIS B 1 112 ? 15.70060 -9.77471 29.45861 1.000 33.37331 106 HIS B N 1
ATOM 2229 C CA . HIS B 1 112 ? 15.83244 -8.90722 28.29154 1.000 34.66100 106 HIS B CA 1
ATOM 2230 C C . HIS B 1 112 ? 16.77525 -9.49611 27.25059 1.000 37.30990 106 HIS B C 1
ATOM 2231 O O . HIS B 1 112 ? 16.47872 -9.47368 26.05013 1.000 39.32275 106 HIS B O 1
ATOM 2238 N N . THR B 1 113 ? 17.91903 -10.02809 27.68655 1.000 37.70687 107 THR B N 1
ATOM 2239 C CA . THR B 1 113 ? 18.91931 -10.48461 26.72336 1.000 36.34922 107 THR B CA 1
ATOM 2240 C C . THR B 1 113 ? 18.55529 -11.84156 26.12523 1.000 36.48905 107 THR B C 1
ATOM 2241 O O . THR B 1 113 ? 18.74964 -12.05968 24.92468 1.000 37.42288 107 THR B O 1
ATOM 2245 N N . MET B 1 114 ? 18.03092 -12.76355 26.94008 1.000 38.16438 108 MET B N 1
ATOM 2246 C CA . MET B 1 114 ? 17.53763 -14.02913 26.40046 1.000 36.81112 108 MET B CA 1
ATOM 2247 C C . MET B 1 114 ? 16.44830 -13.79470 25.36353 1.000 37.44174 108 MET B C 1
ATOM 2248 O O . MET B 1 114 ? 16.41619 -14.45722 24.32044 1.000 39.09681 108 MET B O 1
ATOM 2253 N N . THR B 1 115 ? 15.54225 -12.85493 25.63718 1.000 37.60286 109 THR B N 1
ATOM 2254 C CA . THR B 1 115 ? 14.47308 -12.56011 24.69152 1.000 38.21405 109 THR B CA 1
ATOM 2255 C C . THR B 1 115 ? 15.02655 -11.92829 23.42104 1.000 38.35510 109 THR B C 1
ATOM 2256 O O . THR B 1 115 ? 14.53030 -12.19555 22.31964 1.000 43.21052 109 THR B O 1
ATOM 2260 N N . THR B 1 116 ? 16.06255 -11.09776 23.55713 1.000 35.66846 110 THR B N 1
ATOM 2261 C CA . THR B 1 116 ? 16.71452 -10.51432 22.38940 1.000 40.76112 110 THR B CA 1
ATOM 2262 C C . THR B 1 116 ? 17.31268 -11.58908 21.48979 1.000 38.49616 110 THR B C 1
ATOM 2263 O O . THR B 1 116 ? 17.26018 -11.47887 20.26088 1.000 38.86768 110 THR B O 1
ATOM 2267 N N . LEU B 1 117 ? 17.85734 -12.65239 22.07481 1.000 35.58253 111 LEU B N 1
ATOM 2268 C CA . LEU B 1 117 ? 18.64679 -13.57963 21.28199 1.000 44.24513 111 LEU B CA 1
ATOM 2269 C C . LEU B 1 117 ? 17.83692 -14.70859 20.67443 1.000 41.54764 111 LEU B C 1
ATOM 2270 O O . LEU B 1 117 ? 18.32576 -15.37344 19.75324 1.000 39.25748 111 LEU B O 1
ATOM 2275 N N . ILE B 1 118 ? 16.61701 -14.93617 21.15010 1.000 39.20866 112 ILE B N 1
ATOM 2276 C CA . ILE B 1 118 ? 15.73804 -15.92486 20.53361 1.000 38.90771 112 ILE B CA 1
ATOM 2277 C C . ILE B 1 118 ? 15.52649 -15.58572 19.06033 1.000 40.58698 112 ILE B C 1
ATOM 2278 O O . ILE B 1 118 ? 15.83615 -16.42660 18.20461 1.000 37.24359 112 ILE B O 1
ATOM 2283 N N . PRO B 1 119 ? 15.07175 -14.37959 18.69115 1.000 41.30034 113 PRO B N 1
ATOM 2284 C CA . PRO B 1 119 ? 14.90068 -14.09895 17.25981 1.000 43.92111 113 PRO B CA 1
ATOM 2285 C C . PRO B 1 119 ? 16.20600 -14.05387 16.48827 1.000 44.32020 113 PRO B C 1
ATOM 2286 O O . PRO B 1 119 ? 16.20766 -14.36671 15.29192 1.000 44.65322 113 PRO B O 1
ATOM 2290 N N . ILE B 1 120 ? 17.31237 -13.66938 17.12873 1.000 38.22681 114 ILE B N 1
ATOM 2291 C CA . ILE B 1 120 ? 18.60389 -13.67444 16.44486 1.000 39.68483 114 ILE B CA 1
ATOM 2292 C C . ILE B 1 120 ? 18.99288 -15.09612 16.05782 1.000 38.12196 114 ILE B C 1
ATOM 2293 O O . ILE B 1 120 ? 19.34799 -15.36903 14.90467 1.000 39.95709 114 ILE B O 1
ATOM 2298 N N . LEU B 1 121 ? 18.91905 -16.02774 17.01400 1.000 38.60281 115 LEU B N 1
ATOM 2299 C CA . LEU B 1 121 ? 19.30376 -17.40770 16.73773 1.000 42.70066 115 LEU B CA 1
ATOM 2300 C C . LEU B 1 121 ? 18.35988 -18.07846 15.74895 1.000 45.03766 115 LEU B C 1
ATOM 2301 O O . LEU B 1 121 ? 18.79640 -18.91503 14.94903 1.000 46.70618 115 LEU B O 1
ATOM 2306 N N . SER B 1 122 ? 17.06759 -17.74942 15.80032 1.000 45.22580 116 SER B N 1
ATOM 2307 C CA . SER B 1 122 ? 16.12437 -18.33457 14.85418 1.000 46.14941 116 SER B CA 1
ATOM 2308 C C . SER B 1 122 ? 16.37449 -17.82116 13.44206 1.000 43.36708 116 SER B C 1
ATOM 2309 O O . SER B 1 122 ? 16.29536 -18.58763 12.47400 1.000 44.76122 116 SER B O 1
ATOM 2312 N N . THR B 1 123 ? 16.69067 -16.53231 13.30259 1.000 42.63089 117 THR B N 1
ATOM 2313 C CA . THR B 1 123 ? 16.98864 -15.99226 11.97956 1.000 46.28904 117 THR B CA 1
ATOM 2314 C C . THR B 1 123 ? 18.25343 -16.61974 11.40824 1.000 44.81061 117 THR B C 1
ATOM 2315 O O . THR B 1 123 ? 18.29456 -17.00241 10.23388 1.000 43.85374 117 THR B O 1
ATOM 2319 N N . LEU B 1 124 ? 19.29381 -16.75081 12.23441 1.000 45.03641 118 LEU B N 1
ATOM 2320 C CA . LEU B 1 124 ? 20.53516 -17.34711 11.75949 1.000 42.87908 118 LEU B CA 1
ATOM 2321 C C . LEU B 1 124 ? 20.35470 -18.81400 11.39909 1.000 45.55439 118 LEU B C 1
ATOM 2322 O O . LEU B 1 124 ? 21.05224 -19.32138 10.51431 1.000 46.71623 118 LEU B O 1
ATOM 2327 N N . LEU B 1 125 ? 19.42842 -19.51066 12.05574 1.000 44.72238 119 LEU B N 1
ATOM 2328 C CA . LEU B 1 125 ? 19.27026 -20.93491 11.79786 1.000 49.66042 119 LEU B CA 1
ATOM 2329 C C . LEU B 1 125 ? 18.30643 -21.22895 10.65537 1.000 45.20752 119 LEU B C 1
ATOM 2330 O O . LEU B 1 125 ? 18.44298 -22.26787 10.00038 1.000 46.76802 119 LEU B O 1
ATOM 2335 N N . LEU B 1 126 ? 17.35122 -20.33869 10.37366 1.000 42.17842 120 LEU B N 1
ATOM 2336 C CA . LEU B 1 126 ? 16.22787 -20.69386 9.52048 1.000 42.26044 120 LEU B CA 1
ATOM 2337 C C . LEU B 1 126 ? 16.04230 -19.83380 8.27678 1.000 50.14472 120 LEU B C 1
ATOM 2338 O O . LEU B 1 126 ? 15.35985 -20.28282 7.34817 1.000 50.94792 120 LEU B O 1
ATOM 2343 N N . ASP B 1 127 ? 16.60090 -18.62893 8.22216 1.000 44.55191 121 ASP B N 1
ATOM 2344 C CA . ASP B 1 127 ? 16.27557 -17.71099 7.13822 1.000 48.56147 121 ASP B CA 1
ATOM 2345 C C . ASP B 1 127 ? 17.19915 -17.90725 5.93512 1.000 53.21412 121 ASP B C 1
ATOM 2346 O O . ASP B 1 127 ? 18.24488 -18.55617 6.01133 1.000 56.30183 121 ASP B O 1
ATOM 2351 N N . ASP B 1 128 ? 16.79260 -17.31956 4.80841 1.000 59.52659 122 ASP B N 1
ATOM 2352 C CA . ASP B 1 128 ? 17.50765 -17.43067 3.54096 1.000 60.31227 122 ASP B CA 1
ATOM 2353 C C . ASP B 1 128 ? 18.38867 -16.20001 3.35833 1.000 63.99860 122 ASP B C 1
ATOM 2354 O O . ASP B 1 128 ? 17.88412 -15.07918 3.23252 1.000 64.88469 122 ASP B O 1
ATOM 2359 N N . PHE B 1 129 ? 19.70355 -16.41179 3.33844 1.000 61.02330 123 PHE B N 1
ATOM 2360 C CA . PHE B 1 129 ? 20.67395 -15.33170 3.21461 1.000 62.68965 123 PHE B CA 1
ATOM 2361 C C . PHE B 1 129 ? 21.39006 -15.35443 1.86796 1.000 64.76876 123 PHE B C 1
ATOM 2362 O O . PHE B 1 129 ? 22.56500 -14.99285 1.77915 1.000 60.59403 123 PHE B O 1
ATOM 2370 N N . SER B 1 130 ? 20.69319 -15.76801 0.81299 1.000 65.89240 124 SER B N 1
ATOM 2371 C CA . SER B 1 130 ? 21.31915 -15.95086 -0.48510 1.000 63.67204 124 SER B CA 1
ATOM 2372 C C . SER B 1 130 ? 21.43776 -14.62223 -1.22331 1.000 69.62857 124 SER B C 1
ATOM 2373 O O . SER B 1 130 ? 21.02797 -13.56403 -0.73757 1.000 68.53650 124 SER B O 1
ATOM 2376 N N . LYS B 1 131 ? 22.01881 -14.68409 -2.42324 1.000 71.09628 125 LYS B N 1
ATOM 2377 C CA . LYS B 1 131 ? 22.07525 -13.50590 -3.27717 1.000 67.75574 125 LYS B CA 1
ATOM 2378 C C . LYS B 1 131 ? 20.67269 -13.00385 -3.56970 1.000 68.84566 125 LYS B C 1
ATOM 2379 O O . LYS B 1 131 ? 20.38622 -11.81074 -3.44577 1.000 73.93786 125 LYS B O 1
ATOM 2382 N N . ALA B 1 132 ? 19.76314 -13.91890 -3.89200 1.000 61.01941 126 ALA B N 1
ATOM 2383 C CA . ALA B 1 132 ? 18.40086 -13.53070 -4.25316 1.000 67.03693 126 ALA B CA 1
ATOM 2384 C C . ALA B 1 132 ? 17.60011 -13.02159 -3.04584 1.000 71.16885 126 ALA B C 1
ATOM 2385 O O . ALA B 1 132 ? 16.39145 -12.81317 -3.15762 1.000 76.61851 126 ALA B O 1
ATOM 2387 N N . SER B 1 133 ? 18.22806 -12.86499 -1.88875 1.000 71.92050 127 SER B N 1
ATOM 2388 C CA . SER B 1 133 ? 17.56028 -12.34263 -0.71661 1.000 74.32751 127 SER B CA 1
ATOM 2389 C C . SER B 1 133 ? 17.94411 -10.88342 -0.48769 1.000 76.90367 127 SER B C 1
ATOM 2390 O O . SER B 1 133 ? 18.79643 -10.31441 -1.17040 1.000 76.88292 127 SER B O 1
ATOM 2393 N N . HIS B 1 134 ? 17.28564 -10.26908 0.50738 1.000 86.08806 128 HIS B N 1
ATOM 2394 C CA . HIS B 1 134 ? 17.59707 -8.89165 0.86921 1.000 88.49361 128 HIS B CA 1
ATOM 2395 C C . HIS B 1 134 ? 18.92830 -8.77649 1.58629 1.000 85.95384 128 HIS B C 1
ATOM 2396 O O . HIS B 1 134 ? 19.48188 -7.67636 1.64808 1.000 91.06498 128 HIS B O 1
ATOM 2403 N N . PHE B 1 135 ? 19.44015 -9.87388 2.14291 1.000 75.59606 129 PHE B N 1
ATOM 2404 C CA . PHE B 1 135 ? 20.78013 -9.89465 2.71225 1.000 73.55998 129 PHE B CA 1
ATOM 2405 C C . PHE B 1 135 ? 21.85474 -10.03142 1.64074 1.000 72.15688 129 PHE B C 1
ATOM 2406 O O . PHE B 1 135 ? 23.04164 -9.91829 1.96106 1.000 74.75993 129 PHE B O 1
ATOM 2414 N N . ARG B 1 136 ? 21.45761 -10.29061 0.39192 1.000 78.11764 130 ARG B N 1
ATOM 2415 C CA . ARG B 1 136 ? 22.33540 -10.17204 -0.77502 1.000 74.67338 130 ARG B CA 1
ATOM 2416 C C . ARG B 1 136 ? 23.58712 -11.03661 -0.63837 1.000 73.21093 130 ARG B C 1
ATOM 2417 O O . ARG B 1 136 ? 24.68690 -10.64499 -1.03554 1.000 71.55277 130 ARG B O 1
ATOM 2425 N N . GLY B 1 137 ? 23.41810 -12.22637 -0.06814 1.000 68.51622 131 GLY B N 1
ATOM 2426 C CA . GLY B 1 137 ? 24.50133 -13.18315 -0.00691 1.000 70.28399 131 GLY B CA 1
ATOM 2427 C C . GLY B 1 137 ? 25.49165 -12.98790 1.11762 1.000 75.10515 131 GLY B C 1
ATOM 2428 O O . GLY B 1 137 ? 26.49613 -13.70722 1.16158 1.000 66.45917 131 GLY B O 1
ATOM 2429 N N . GLN B 1 138 ? 25.25113 -12.04772 2.02666 1.000 72.51427 132 GLN B N 1
ATOM 2430 C CA . GLN B 1 138 ? 26.15451 -11.82077 3.15613 1.000 75.26807 132 GLN B CA 1
ATOM 2431 C C . GLN B 1 138 ? 25.64166 -12.54569 4.40034 1.000 69.61746 132 GLN B C 1
ATOM 2432 O O . GLN B 1 138 ? 25.40512 -11.96029 5.45484 1.000 75.82000 132 GLN B O 1
ATOM 2438 N N . GLY B 1 139 ? 25.46103 -13.85348 4.25764 1.000 58.55078 133 GLY B N 1
ATOM 2439 C CA . GLY B 1 139 ? 24.98900 -14.67130 5.34464 1.000 53.71368 133 GLY B CA 1
ATOM 2440 C C . GLY B 1 139 ? 25.37812 -16.12359 5.18354 1.000 54.65835 133 GLY B C 1
ATOM 2441 O O . GLY B 1 139 ? 25.90557 -16.54200 4.14766 1.000 58.24380 133 GLY B O 1
ATOM 2442 N N . PRO B 1 140 ? 25.11860 -16.92665 6.21510 1.000 53.52339 134 PRO B N 1
ATOM 2443 C CA . PRO B 1 140 ? 25.52907 -18.33615 6.16945 1.000 54.31585 134 PRO B CA 1
ATOM 2444 C C . PRO B 1 140 ? 24.65196 -19.12828 5.21368 1.000 55.25598 134 PRO B C 1
ATOM 2445 O O . PRO B 1 140 ? 23.42288 -19.02853 5.24176 1.000 57.45100 134 PRO B O 1
ATOM 2449 N N . LYS B 1 141 ? 25.29835 -19.91793 4.36010 1.000 57.98411 135 LYS B N 1
ATOM 2450 C CA . LYS B 1 141 ? 24.59815 -20.76104 3.40179 1.000 62.08627 135 LYS B CA 1
ATOM 2451 C C . LYS B 1 141 ? 24.51791 -22.21113 3.86225 1.000 62.57344 135 LYS B C 1
ATOM 2452 O O . LYS B 1 141 ? 23.44007 -22.81098 3.83427 1.000 64.59407 135 LYS B O 1
ATOM 2456 N N . THR B 1 142 ? 25.63982 -22.78604 4.28867 1.000 58.62781 136 THR B N 1
ATOM 2457 C CA . THR B 1 142 ? 25.64740 -24.16689 4.73379 1.000 54.73544 136 THR B CA 1
ATOM 2458 C C . THR B 1 142 ? 25.19585 -24.26713 6.18641 1.000 60.41027 136 THR B C 1
ATOM 2459 O O . THR B 1 142 ? 25.22093 -23.29685 6.94802 1.000 59.48532 136 THR B O 1
ATOM 2463 N N . PHE B 1 143 ? 24.77855 -25.47743 6.56208 1.000 62.65018 137 PHE B N 1
ATOM 2464 C CA . PHE B 1 143 ? 24.42050 -25.74420 7.94764 1.000 55.30595 137 PHE B CA 1
ATOM 2465 C C . PHE B 1 143 ? 25.60946 -25.53979 8.87958 1.000 58.68770 137 PHE B C 1
ATOM 2466 O O . PHE B 1 143 ? 25.42961 -25.13011 10.03230 1.000 63.34526 137 PHE B O 1
ATOM 2474 N N . GLN B 1 144 ? 26.82678 -25.80924 8.39898 1.000 57.01940 138 GLN B N 1
ATOM 2475 C CA . GLN B 1 144 ? 28.01201 -25.54985 9.20710 1.000 61.37675 138 GLN B CA 1
ATOM 2476 C C . GLN B 1 144 ? 28.26515 -24.05399 9.35068 1.000 54.57269 138 GLN B C 1
ATOM 2477 O O . GLN B 1 144 ? 28.68389 -23.58892 10.41769 1.000 55.19195 138 GLN B O 1
ATOM 2483 N N . GLU B 1 145 ? 28.02209 -23.28376 8.28829 1.000 52.64671 139 GLU B N 1
ATOM 2484 C CA . GLU B 1 145 ? 28.18383 -21.83770 8.38494 1.000 51.77119 139 GLU B CA 1
ATOM 2485 C C . GLU B 1 145 ? 27.14982 -21.22017 9.31962 1.000 52.66297 139 GLU B C 1
ATOM 2486 O O . GLU B 1 145 ? 27.43553 -20.21298 9.97643 1.000 53.83979 139 GLU B O 1
ATOM 2492 N N . ARG B 1 146 ? 25.95427 -21.80965 9.40031 1.000 50.18890 140 ARG B N 1
ATOM 2493 C CA . ARG B 1 146 ? 24.94703 -21.30946 10.32843 1.000 48.31469 140 ARG B CA 1
ATOM 2494 C C . ARG B 1 146 ? 25.34834 -21.57452 11.77437 1.000 50.91684 140 ARG B C 1
ATOM 2495 O O . ARG B 1 146 ? 25.17889 -20.70807 12.64152 1.000 48.97586 140 ARG B O 1
ATOM 2503 N N . LEU B 1 147 ? 25.89152 -22.76053 12.05334 1.000 52.90553 141 LEU B N 1
ATOM 2504 C CA . LEU B 1 147 ? 26.27870 -23.10821 13.41680 1.000 48.98455 141 LEU B CA 1
ATOM 2505 C C . LEU B 1 147 ? 27.62016 -22.51671 13.82224 1.000 50.98101 141 LEU B C 1
ATOM 2506 O O . LEU B 1 147 ? 27.87193 -22.35266 15.02072 1.000 52.74226 141 LEU B O 1
ATOM 2511 N N . PHE B 1 148 ? 28.48919 -22.20635 12.85836 1.000 50.87452 142 PHE B N 1
ATOM 2512 C CA . PHE B 1 148 ? 29.72629 -21.50775 13.18705 1.000 53.57001 142 PHE B CA 1
ATOM 2513 C C . PHE B 1 148 ? 29.45278 -20.07166 13.61675 1.000 53.72628 142 PHE B C 1
ATOM 2514 O O . PHE B 1 148 ? 30.22481 -19.50463 14.39570 1.000 56.53839 142 PHE B O 1
ATOM 2522 N N . LEU B 1 149 ? 28.35165 -19.48367 13.14448 1.000 52.50685 143 LEU B N 1
ATOM 2523 C CA . LEU B 1 149 ? 27.96180 -18.12670 13.50693 1.000 49.89932 143 LEU B CA 1
ATOM 2524 C C . LEU B 1 149 ? 27.14555 -18.09635 14.79433 1.000 48.91618 143 LEU B C 1
ATOM 2525 O O . LEU B 1 149 ? 27.39756 -17.26363 15.67136 1.000 50.37937 143 LEU B O 1
ATOM 2530 N N . ILE B 1 150 ? 26.16165 -18.99518 14.90958 1.000 53.07434 144 ILE B N 1
ATOM 2531 C CA . ILE B 1 150 ? 25.40097 -19.17446 16.14765 1.000 50.42649 144 ILE B CA 1
ATOM 2532 C C . ILE B 1 150 ? 26.33057 -19.34589 17.34254 1.000 54.86566 144 ILE B C 1
ATOM 2533 O O . ILE B 1 150 ? 26.00651 -18.92924 18.46248 1.000 54.71966 144 ILE B O 1
ATOM 2538 N N . SER B 1 151 ? 27.51015 -19.93311 17.11792 1.000 55.36076 145 SER B N 1
ATOM 2539 C CA . SER B 1 151 ? 28.46914 -20.14314 18.19469 1.000 54.44301 145 SER B CA 1
ATOM 2540 C C . SER B 1 151 ? 28.94718 -18.83002 18.80337 1.000 45.94261 145 SER B C 1
ATOM 2541 O O . SER B 1 151 ? 29.37383 -18.80717 19.96406 1.000 49.49845 145 SER B O 1
ATOM 2544 N N . VAL B 1 152 ? 28.89919 -17.73278 18.04599 1.000 42.32541 146 VAL B N 1
ATOM 2545 C CA . VAL B 1 152 ?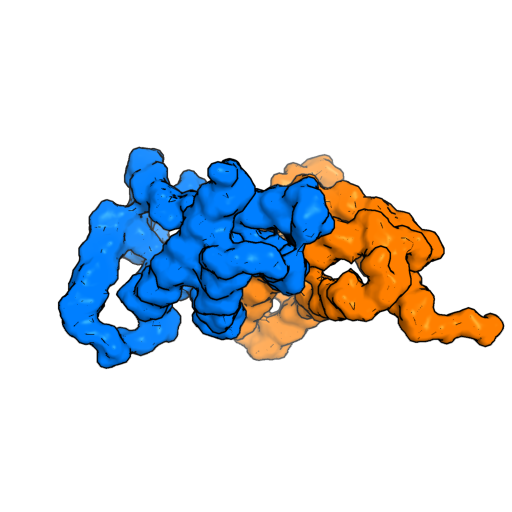 29.33290 -16.45347 18.60034 1.000 46.38965 146 VAL B CA 1
ATOM 2546 C C . VAL B 1 152 ? 28.21784 -15.82173 19.42631 1.000 50.52961 146 VAL B C 1
ATOM 2547 O O . VAL B 1 152 ? 28.48436 -15.02903 20.33793 1.000 48.31429 146 VAL B O 1
ATOM 2551 N N . TYR B 1 153 ? 26.96624 -16.16361 19.13717 1.000 50.10726 147 TYR B N 1
ATOM 2552 C CA . TYR B 1 153 ? 25.83167 -15.55817 19.81925 1.000 42.01544 147 TYR B CA 1
ATOM 2553 C C . TYR B 1 153 ? 25.33937 -16.37756 21.00187 1.000 43.66595 147 TYR B C 1
ATOM 2554 O O . TYR B 1 153 ? 24.80581 -15.80526 21.95944 1.000 42.52678 147 TYR B O 1
ATOM 2563 N N . ILE B 1 154 ? 25.54209 -17.69217 20.97393 1.000 47.52407 148 ILE B N 1
ATOM 2564 C CA . ILE B 1 154 ? 24.94856 -18.61160 21.94500 1.000 43.91194 148 ILE B CA 1
ATOM 2565 C C . ILE B 1 154 ? 25.37816 -18.34234 23.39003 1.000 41.67770 148 ILE B C 1
ATOM 2566 O O . ILE B 1 154 ? 24.57133 -18.60284 24.29357 1.000 41.03207 148 ILE B O 1
ATOM 2571 N N . PRO B 1 155 ? 26.58504 -17.82772 23.69672 1.000 44.86657 149 PRO B N 1
ATOM 2572 C CA . PRO B 1 155 ? 26.87654 -17.52321 25.10769 1.000 39.08034 149 PRO B CA 1
ATOM 2573 C C . PRO B 1 155 ? 26.06692 -16.36759 25.64253 1.000 38.78543 149 PRO B C 1
ATOM 2574 O O . PRO B 1 155 ? 25.89462 -16.25679 26.86238 1.000 39.51077 149 PRO B O 1
ATOM 2578 N N . TYR B 1 156 ? 25.56661 -15.49895 24.77688 1.000 37.41605 150 TYR B N 1
ATOM 2579 C CA . TYR B 1 156 ? 24.77681 -14.37305 25.22963 1.000 40.67802 150 TYR B CA 1
ATOM 2580 C C . TYR B 1 156 ? 23.32280 -14.75030 25.46842 1.000 42.63403 150 TYR B C 1
ATOM 2581 O O . TYR B 1 156 ? 22.56053 -13.92375 25.97320 1.000 39.28229 150 TYR B O 1
ATOM 2590 N N . PHE B 1 157 ? 22.93016 -15.97409 25.12042 1.000 34.76067 151 PHE B N 1
ATOM 2591 C CA . PHE B 1 157 ? 21.69713 -16.54495 25.63442 1.000 36.61701 151 PHE B CA 1
ATOM 2592 C C . PHE B 1 157 ? 21.96712 -17.36609 26.88973 1.000 40.17175 151 PHE B C 1
ATOM 2593 O O . PHE B 1 157 ? 21.30602 -17.18196 27.91850 1.000 42.08318 151 PHE B O 1
ATOM 2601 N N . LEU B 1 158 ? 22.96282 -18.25309 26.82684 1.000 43.58361 152 LEU B N 1
ATOM 2602 C CA . LEU B 1 158 ? 23.16408 -19.23103 27.89382 1.000 41.23058 152 LEU B CA 1
ATOM 2603 C C . LEU B 1 158 ? 23.64999 -18.57864 29.18146 1.000 41.45315 152 LEU B C 1
ATOM 2604 O O . LEU B 1 158 ? 23.24104 -18.98283 30.27664 1.000 39.30251 152 LEU B O 1
ATOM 2609 N N . ILE B 1 159 ? 24.53522 -17.59100 29.08160 1.000 40.61605 153 ILE B N 1
ATOM 2610 C CA . ILE B 1 159 ? 25.09142 -16.96584 30.28343 1.000 41.46480 153 ILE B CA 1
ATOM 2611 C C . ILE B 1 159 ? 24.00767 -16.12931 30.95854 1.000 40.88474 153 ILE B C 1
ATOM 2612 O O . ILE B 1 159 ? 23.89797 -16.16713 32.19117 1.000 42.63888 153 ILE B O 1
ATOM 2617 N N . PRO B 1 160 ? 23.17955 -15.37323 30.22408 1.000 42.59994 154 PRO B N 1
ATOM 2618 C CA . PRO B 1 160 ? 21.96934 -14.83258 30.86265 1.000 42.35290 154 PRO B CA 1
ATOM 2619 C C . PRO B 1 160 ? 21.06931 -15.90196 31.45794 1.000 40.77418 154 PRO B C 1
ATOM 2620 O O . PRO B 1 160 ? 20.45613 -15.66265 32.50459 1.000 40.99796 154 PRO B O 1
ATOM 2624 N N . LEU B 1 161 ? 20.97843 -17.08011 30.83337 1.000 40.12253 155 LEU B N 1
ATOM 2625 C CA . LEU B 1 161 ? 20.15878 -18.14926 31.39741 1.000 39.82185 155 LEU B CA 1
ATOM 2626 C C . LEU B 1 161 ? 20.73021 -18.63843 32.72379 1.000 39.23514 155 LEU B C 1
ATOM 2627 O O . LEU B 1 161 ? 19.97794 -18.90032 33.67005 1.000 42.20651 155 LEU B O 1
ATOM 2632 N N . ILE B 1 162 ? 22.05655 -18.75836 32.81561 1.000 39.42114 156 ILE B N 1
ATOM 2633 C CA . ILE B 1 162 ? 22.68218 -19.17252 34.06863 1.000 39.52942 156 ILE B CA 1
ATOM 2634 C C . ILE B 1 162 ? 22.52131 -18.09277 35.13351 1.000 38.84023 156 ILE B C 1
ATOM 2635 O O . ILE B 1 162 ? 22.25394 -18.39136 36.30405 1.000 36.58944 156 ILE B O 1
ATOM 2640 N N . LEU B 1 163 ? 22.68704 -16.82349 34.74927 1.000 37.64877 157 LEU B N 1
ATOM 2641 C CA . LEU B 1 163 ? 22.52024 -15.72752 35.70031 1.000 40.26648 157 LEU B CA 1
ATOM 2642 C C . LEU B 1 163 ? 21.09762 -15.67594 36.24811 1.000 42.29661 157 LEU B C 1
ATOM 2643 O O . LEU B 1 163 ? 20.89471 -15.44492 37.44603 1.000 45.51818 157 LEU B O 1
ATOM 2648 N N . LEU B 1 164 ? 20.09940 -15.89393 35.38608 1.000 40.86925 158 LEU B N 1
ATOM 2649 C CA . LEU B 1 164 ? 18.70932 -15.86956 35.83659 1.000 42.10508 158 LEU B CA 1
ATOM 2650 C C . LEU B 1 164 ? 18.43922 -16.96520 36.86062 1.000 47.12344 158 LEU B C 1
ATOM 2651 O O . LEU B 1 164 ? 17.80357 -16.71799 37.89098 1.000 48.67158 158 LEU B O 1
ATOM 2656 N N . LEU B 1 165 ? 18.90343 -18.18752 36.59028 1.000 44.50904 159 LEU B N 1
ATOM 2657 C CA . LEU B 1 165 ? 18.72230 -19.27455 37.54758 1.000 46.87330 159 LEU B CA 1
ATOM 2658 C C . LEU B 1 165 ? 19.44583 -18.98285 38.85774 1.000 48.87977 159 LEU B C 1
ATOM 2659 O O . LEU B 1 165 ? 18.90559 -19.22754 39.94451 1.000 53.76552 159 LEU B O 1
ATOM 2664 N N . PHE B 1 166 ? 20.66563 -18.44659 38.77075 1.000 43.14388 160 PHE B N 1
ATOM 2665 C CA . PHE B 1 166 ? 21.43783 -18.11738 39.96438 1.000 49.02648 160 PHE B CA 1
ATOM 2666 C C . PHE B 1 166 ? 20.71671 -17.08717 40.82646 1.000 48.94495 160 PHE B C 1
ATOM 2667 O O . PHE B 1 166 ? 20.65092 -17.22982 42.05176 1.000 54.72281 160 PHE B O 1
ATOM 2675 N N . MET B 1 167 ? 20.14746 -16.05458 40.19949 1.000 50.14962 161 MET B N 1
ATOM 2676 C CA . MET B 1 167 ? 19.50943 -14.96479 40.93293 1.000 49.63906 161 MET B CA 1
ATOM 2677 C C . MET B 1 167 ? 18.14571 -15.33970 41.49925 1.000 51.02738 161 MET B C 1
ATOM 2678 O O . MET B 1 167 ? 17.70287 -14.71918 42.47179 1.000 52.25225 161 MET B O 1
ATOM 2683 N N . VAL B 1 168 ? 17.45834 -16.31332 40.90236 1.000 47.21907 162 VAL B N 1
ATOM 2684 C CA . VAL B 1 168 ? 16.14095 -16.68961 41.40251 1.000 50.28897 162 VAL B CA 1
ATOM 2685 C C . VAL B 1 168 ? 16.26101 -17.59659 42.62534 1.000 52.24332 162 VAL B C 1
ATOM 2686 O O . VAL B 1 168 ? 15.39821 -17.57125 43.51216 1.000 55.00628 162 VAL B O 1
ATOM 2690 N N . ARG B 1 169 ? 17.33790 -18.37505 42.72468 1.000 57.67074 163 ARG B N 1
ATOM 2691 C CA . ARG B 1 169 ? 17.42294 -19.41571 43.73789 1.000 59.77999 163 ARG B CA 1
ATOM 2692 C C . ARG B 1 169 ? 18.44608 -19.15492 44.83502 1.000 53.44475 163 ARG B C 1
ATOM 2693 O O . ARG B 1 169 ? 18.33145 -19.75531 45.90764 1.000 65.29678 163 ARG B O 1
ATOM 2701 N N . ASN B 1 170 ? 19.41741 -18.27989 44.61037 1.000 53.98428 164 ASN B N 1
ATOM 2702 C CA . ASN B 1 170 ? 20.49780 -18.08591 45.57564 1.000 48.26577 164 ASN B CA 1
ATOM 2703 C C . ASN B 1 170 ? 19.97746 -17.42537 46.84591 1.000 56.09741 164 ASN B C 1
ATOM 2704 O O . ASN B 1 170 ? 19.48541 -16.29097 46.78502 1.000 60.40766 164 ASN B O 1
ATOM 2709 N N . PRO B 1 171 ? 20.07153 -18.07904 48.00824 1.000 56.64911 165 PRO B N 1
ATOM 2710 C CA . PRO B 1 171 ? 19.62239 -17.42892 49.25018 1.000 51.92640 165 PRO B CA 1
ATOM 2711 C C . PRO B 1 171 ? 20.44888 -16.21130 49.62057 1.000 56.08813 165 PRO B C 1
ATOM 2712 O O . PRO B 1 171 ? 19.95717 -15.34408 50.35362 1.000 57.00952 165 PRO B O 1
ATOM 2716 N N . TYR B 1 172 ? 21.68002 -16.11225 49.12479 1.000 58.34724 166 TYR B N 1
ATOM 2717 C CA . TYR B 1 172 ? 22.57728 -15.01339 49.45507 1.000 55.20447 166 TYR B CA 1
ATOM 2718 C C . TYR B 1 172 ? 22.29759 -13.74720 48.65549 1.000 56.28318 166 TYR B C 1
ATOM 2719 O O . TYR B 1 172 ? 23.02221 -12.75967 48.81584 1.000 58.37894 166 TYR B O 1
ATOM 2728 N N . TYR B 1 173 ? 21.28038 -13.74730 47.79580 1.000 61.01596 167 TYR B N 1
ATOM 2729 C CA . TYR B 1 173 ? 20.85112 -12.53486 47.11760 1.000 61.86266 167 TYR B CA 1
ATOM 2730 C C . TYR B 1 173 ? 19.42869 -12.12114 47.46264 1.000 59.99925 167 TYR B C 1
ATOM 2731 O O . TYR B 1 173 ? 19.05158 -10.97950 47.17437 1.000 60.32043 167 TYR B O 1
ATOM 2740 N N . LYS B 1 174 ? 18.63747 -13.00043 48.07148 1.000 61.56514 168 LYS B N 1
ATOM 2741 C CA . LYS B 1 174 ? 17.30268 -12.64351 48.53865 1.000 64.28213 168 LYS B CA 1
ATOM 2742 C C . LYS B 1 174 ? 17.35267 -12.21824 50.00237 1.000 69.77199 168 LYS B C 1
ATOM 2743 O O . LYS B 1 174 ? 17.86277 -11.14512 50.32901 1.000 78.51095 168 LYS B O 1
#

Nearest PDB structures (foldseek):
  7m96-assembly1_A  TM=9.982E-01  e=7.894E-23  Bos taurus
  7mfi-assembly1_A  TM=9.961E-01  e=9.500E-22  Bos taurus
  7m93-assembly2_C  TM=9.952E-01  e=2.030E-20  Bos taurus
  7m96-assembly2_C  TM=9.882E-01  e=4.161E-20  Bos taurus
  7mfi-assembly2_C  TM=9.965E-01  e=1.083E-19  Bos taurus

B-factor: mean 51.03, std 12.73, range [30.25, 122.22]

InterPro domains:
  IPR016964 Sigma intracellular receptor 2 [PIRSF031032] (3-176)
  IPR033118 EXPERA domain [PF05241] (44-161)
  IPR033118 EXPERA domain [PS51751] (10-158)
  IPR051987 Sigma-2 receptor-like [PTHR31204] (1-175)

Foldseek 3Di:
DVLLVLLQVLLVVLVVVQCCLPLAQCQQPDDPVVHDPVSVVVNVVCCVVLLDQDRNNHDPLLNVVSVCCVPPVNVCSNVSSVPSNVDPCLVCLVVLLVVLVSQLVSLVVVLCCLQPPQLCPPPVRNSTHDHDNVSSVSNVVVSVCSNVSSVVSNCCQVPPVSND/DDDDPLLVLLLVQLCVLVVVQCCLVQAQCQQPDDVVVDDVVSVVVNVVCLQVLLDLDRNHHDPLLVVVSVCCVPPVNVVSVVSSVCSNVPQELVCLVVLLVQLVSQLVSCVVVLCCLQPPDCPCPDPSNHSHDDDNVSSVSNVVVRVCSNVSSVVSNVCSVPPPSND

Sequence (331 aa):
GARRGLEWFLGFYFLSHIPITLLMDLQGVLPRDLYPVELRNLQQWYIEEFKDPLLQTPPAWFKSFLFCELVFQLPFFPIAAYAFFKGGCKWIRTPAIIYSVHTMTTLIPILSTLLLDDFSKASHFRGQGPKTFQERLFLISVYIPYFLIPLILLLFMVRNPYYKGTLGARRGLEWFLGFYFLSHIPITLLMDLQGVLPRDLYPVELRNLQQWYIEEFKDPLLQTPPAWFKSFLFCELVFQLPFFPIAAYAFFKGGCKWIRTPAIIYSVHTMTTLIPILSTLLLDDFSKASHFRGQGPKTFQERLFLISVYIPYFLIPLILLLFMVRNPYYK

Solvent-accessible surface area: 16457 Å² total; per-residue (Å²): 97,97,74,84,42,53,4,118,101,0,0,113,16,0,88,51,6,42,62,63,0,64,78,36,26,0,22,19,25,40,82,164,126,124,15,68,77,123,32,53,89,85,8,68,131,21,18,115,102,32,76,3,14,0,8,68,112,13,36,18,16,7,77,11,4,6,91,5,14,47,86,126,10,26,73,30,0,66,89,0,4,134,1,0,47,123,7,48,4,80,139,0,29,21,50,0,1,51,11,0,7,18,5,29,3,8,10,41,0,5,27,25,4,0,66,140,38,99,1,55,96,27,93,55,37,212,33,105,1,0,75,68,125,141,51,29,93,104,0,16,63,48,21,57,45,49,40,80,22,0,57,69,1,17,98,19,0,30,190,32,124,89,3,82,140,110,131,44,95,119,73,24,44,10,113,100,0,0,110,17,0,89,50,7,38,58,64,0,66,79,38,25,0,24,18,31,46,78,160,121,120,13,68,88,127,23,57,85,94,8,70,129,20,1,88,95,38,83,1,6,0,9,79,99,18,35,22,16,6,84,12,5,6,95,4,15,45,90,136,12,28,76,27,0,68,87,0,7,124,0,0,49,127,13,64,2,116,133,1,40,25,53,0,1,51,8,0,8,18,6,30,4,10,10,38,0,5,28,25,4,0,70,124,44,88,2,34,106,106,19,108,53,185,31,71,2,0,91,70,139,146,55,33,78,105,0,20,57,53,22,58,46,50,45,84,20,0,51,72,0,18,73,24,0,59,169,7,94,146,4,87